Protein AF-0000000087528527 (afdb_homodimer)

InterPro domains:
  IPR011990 Tetratricopeptide-like helical domain superfamily [G3DSA:1.25.40.10] (26-146)
  IPR011990 Tetratricopeptide-like helical domain superfamily [SSF48452] (28-122)
  IPR019734 Tetratricopeptide repeat [PF13174] (101-131)

Secondary structure (DSSP, 8-state):
----------------------STT--HHHHHHHHHHTT-HHHHHHHHHHHHHH-TTSTTHHHHHHHHHHHHHHTT-HHHHHHHHHHHHHH-TTSHHHHHHHHHHHHHHHHTT-HHHHHHHHHHHHT-TT-TTHHHHHHHHHHHH-/----------------------STT--HHHHHHHHHHTT-HHHHHHHHHHHHHH-TTSTTHHHHHHHHHHHHHHTT-HHHHHHHHHHHHHH-TTSHHHHHHHHHHHHHHHHTT-HHHHHHHHHHHHT-TT-TTHHHHHHHHHHHH-

Nearest PDB structures (foldseek):
  2xev-assembly1_A  TM=8.924E-01  e=6.512E-05  Xanthomonas campestris
  3qky-assembly1_A  TM=8.534E-01  e=6.512E-05  Rhodothermus marinus DSM 4252
  5efr-assembly1_A  TM=8.748E-01  e=3.724E-04  Rhodothermus marinus
  2yhc-assembly1_A  TM=8.587E-01  e=1.009E-03  Escherichia coli BL21(DE3)
  9hmf-assembly1_K  TM=8.012E-01  e=1.399E-01  Campylobacter jejuni

Organism: NCBI:txid1859131

Radius of gyration: 27.29 Å; Cα contacts (8 Å, |Δi|>4): 367; chains: 2; bounding box: 123×75×51 Å

Solvent-accessible surface area (backbone atoms only — not comparable to full-atom values): 15629 Å² total; per-residue (Å²): 136,81,76,76,76,71,78,76,76,74,74,73,74,72,72,71,70,73,70,68,79,58,70,60,81,58,53,40,48,59,54,14,51,49,26,33,69,55,46,37,28,84,64,11,42,61,31,25,50,50,35,37,70,77,32,66,83,38,98,54,30,55,53,39,37,47,49,41,19,51,23,25,42,53,70,67,34,53,70,60,17,49,51,36,30,50,48,33,34,70,76,36,61,88,40,71,49,20,56,52,28,51,54,50,48,22,50,50,24,42,53,71,64,37,48,70,59,17,44,52,48,24,54,58,43,55,72,42,82,67,41,47,55,26,45,59,32,45,40,49,40,56,46,68,70,106,137,82,75,76,77,71,77,78,78,76,73,76,73,71,71,72,71,72,69,68,81,58,69,60,82,57,52,40,48,58,55,15,52,51,27,34,68,54,47,37,28,83,66,11,43,60,32,24,51,50,35,38,70,76,31,68,82,36,98,54,30,54,54,38,38,46,48,41,20,52,22,25,42,55,72,65,35,54,69,59,16,47,52,36,30,52,48,33,34,69,76,37,61,88,40,71,49,21,56,52,29,52,53,49,47,23,50,51,25,41,53,72,65,37,48,70,60,17,44,52,48,25,53,58,44,55,72,42,82,68,42,48,55,25,44,59,31,45,40,49,40,55,45,70,69,106

Sequence (292 aa):
MHIKSIPGVLLILFLLISSDCFAGKGDLFLQGRKAVSQGRFQEAIPLLRRYLEAAPKGKHASRALFFIGKADIGLGEYDSAQAVFASLIRDWPATLEARKAQYKLAMLDIWLGNVNNARKRLAAMTSHPDSPLVPEAAAMLRYLEKMHIKSIPGVLLILFLLISSDCFAGKGDLFLQGRKAVSQGRFQEAIPLLRRYLEAAPKGKHASRALFFIGKADIGLGEYDSAQAVFASLIRDWPATLEARKAQYKLAMLDIWLGNVNNARKRLAAMTSHPDSPLVPEAAAMLRYLEK

pLDDT: mean 86.88, std 22.01, range [31.67, 98.94]

Structure (mmCIF, N/CA/C/O backbone):
data_AF-0000000087528527-model_v1
#
loop_
_entity.id
_entity.type
_entity.pdbx_description
1 polymer 'Tetratricopeptide repeat-containing protein'
#
loop_
_atom_site.group_PDB
_atom_site.id
_atom_site.type_symbol
_atom_site.label_atom_id
_atom_site.label_alt_id
_atom_site.label_comp_id
_atom_site.label_asym_id
_atom_site.label_entity_id
_atom_site.label_seq_id
_atom_site.pdbx_PDB_ins_code
_atom_site.Cartn_x
_atom_site.Cartn_y
_atom_site.Cartn_z
_atom_site.occupancy
_atom_site.B_iso_or_equiv
_atom_site.auth_seq_id
_atom_site.auth_comp_id
_atom_site.auth_asym_id
_atom_site.auth_atom_id
_atom_site.pdbx_PDB_model_num
ATOM 1 N N . MET A 1 1 ? -63.812 51.469 17.641 1 31.67 1 MET A N 1
ATOM 2 C CA . MET A 1 1 ? -62.969 50.812 16.641 1 31.67 1 MET A CA 1
ATOM 3 C C . MET A 1 1 ? -61.75 50.188 17.312 1 31.67 1 MET A C 1
ATOM 5 O O . MET A 1 1 ? -60.781 50.844 17.625 1 31.67 1 MET A O 1
ATOM 9 N N . HIS A 1 2 ? -61.969 49.281 18.297 1 39.16 2 HIS A N 1
ATOM 10 C CA . HIS A 1 2 ? -61.094 48.625 19.25 1 39.16 2 HIS A CA 1
ATOM 11 C C . HIS A 1 2 ? -60.062 47.719 18.531 1 39.16 2 HIS A C 1
ATOM 13 O O . HIS A 1 2 ? -60.469 46.844 17.766 1 39.16 2 HIS A O 1
ATOM 19 N N . ILE A 1 3 ? -59 48.312 18.219 1 42.53 3 ILE A N 1
ATOM 20 C CA . ILE A 1 3 ? -57.844 47.656 17.609 1 42.53 3 ILE A CA 1
ATOM 21 C C . ILE A 1 3 ? -57.312 46.594 18.547 1 42.53 3 ILE A C 1
ATOM 23 O O . ILE A 1 3 ? -56.906 46.875 19.672 1 42.53 3 ILE A O 1
ATOM 27 N N . LYS A 1 4 ? -58 45.438 18.609 1 41.97 4 LYS A N 1
ATOM 28 C CA . LYS A 1 4 ? -57.438 44.344 19.422 1 41.97 4 LYS A CA 1
ATOM 29 C C . LYS A 1 4 ? -56 44.062 19 1 41.97 4 LYS A C 1
ATOM 31 O O . LYS A 1 4 ? -55.688 43.875 17.812 1 41.97 4 LYS A O 1
ATOM 36 N N . SER A 1 5 ? -55.031 44.531 19.828 1 41.78 5 SER A N 1
ATOM 37 C CA . SER A 1 5 ? -53.594 44.281 19.766 1 41.78 5 SER A CA 1
ATOM 38 C C . SER A 1 5 ? -53.281 42.812 19.844 1 41.78 5 SER A C 1
ATOM 40 O O . SER A 1 5 ? -53.719 42.094 20.766 1 41.78 5 SER A O 1
ATOM 42 N N . ILE A 1 6 ? -53.438 42.094 18.766 1 45.72 6 ILE A N 1
ATOM 43 C CA . ILE A 1 6 ? -53 40.688 18.844 1 45.72 6 ILE A CA 1
ATOM 44 C C . ILE A 1 6 ? -51.562 40.625 19.359 1 45.72 6 ILE A C 1
ATOM 46 O O . ILE A 1 6 ? -50.688 41.344 18.891 1 45.72 6 ILE A O 1
ATOM 50 N N . PRO A 1 7 ? -51.469 40.094 20.641 1 45.66 7 PRO A N 1
ATOM 51 C CA . PRO A 1 7 ? -50.094 39.906 21.125 1 45.66 7 PRO A CA 1
ATOM 52 C C . PRO A 1 7 ? -49.25 39.062 20.188 1 45.66 7 PRO A C 1
ATOM 54 O O . PRO A 1 7 ? -49.781 38.156 19.516 1 45.66 7 PRO A O 1
ATOM 57 N N . GLY A 1 8 ? -48.25 39.625 19.547 1 41.09 8 GLY A N 1
ATOM 58 C CA . GLY A 1 8 ? -47.25 38.969 18.734 1 41.09 8 GLY A CA 1
ATOM 59 C C . GLY A 1 8 ? -46.531 37.844 19.469 1 41.09 8 GLY A C 1
ATOM 60 O O . GLY A 1 8 ? -45.938 38.062 20.531 1 41.09 8 GLY A O 1
ATOM 61 N N . VAL A 1 9 ? -47.188 36.594 19.531 1 40.94 9 VAL A N 1
ATOM 62 C CA . VAL A 1 9 ? -46.438 35.438 20.016 1 40.94 9 VAL A CA 1
ATOM 63 C C . VAL A 1 9 ? -45.031 35.438 19.391 1 40.94 9 VAL A C 1
ATOM 65 O O . VAL A 1 9 ? -44.906 35.406 18.172 1 40.94 9 VAL A O 1
ATOM 68 N N . LEU A 1 10 ? -44.062 36.062 20.062 1 39.28 10 LEU A N 1
ATOM 69 C CA . LEU A 1 10 ? -42.656 35.844 19.703 1 39.28 10 LEU A CA 1
ATOM 70 C C . LEU A 1 10 ? -42.312 34.344 19.719 1 39.28 10 LEU A C 1
ATOM 72 O O . LEU A 1 10 ? -42.344 33.719 20.781 1 39.28 10 LEU A O 1
ATOM 76 N N . LEU A 1 11 ? -42.719 33.625 18.75 1 36.75 11 LEU A N 1
ATOM 77 C CA . LEU A 1 11 ? -42.219 32.25 18.641 1 36.75 11 LEU A CA 1
ATOM 78 C C . LEU A 1 11 ? -40.688 32.25 18.719 1 36.75 11 LEU A C 1
ATOM 80 O O . LEU A 1 11 ? -40.031 32.781 17.859 1 36.75 11 LEU A O 1
ATOM 84 N N . ILE A 1 12 ? -40.188 32.25 19.938 1 36.94 12 ILE A N 1
ATOM 85 C CA . ILE A 1 12 ? -38.75 31.922 20.062 1 36.94 12 ILE A CA 1
ATOM 86 C C . ILE A 1 12 ? -38.469 30.562 19.438 1 36.94 12 ILE A C 1
ATOM 88 O O . ILE A 1 12 ? -39 29.547 19.906 1 36.94 12 ILE A O 1
ATOM 92 N N . LEU A 1 13 ? -38.344 30.516 18.172 1 38.19 13 LEU A N 1
ATOM 93 C CA . LEU A 1 13 ? -37.75 29.328 17.547 1 38.19 13 LEU A CA 1
ATOM 94 C C . LEU A 1 13 ? -36.438 28.953 18.219 1 38.19 13 LEU A C 1
ATOM 96 O O . LEU A 1 13 ? -35.469 29.688 18.141 1 38.19 13 LEU A O 1
ATOM 100 N N . PHE A 1 14 ? -36.531 28.391 19.422 1 35.5 14 PHE A N 1
ATOM 101 C CA . PHE A 1 14 ? -35.344 27.688 19.922 1 35.5 14 PHE A CA 1
ATOM 102 C C . PHE A 1 14 ? -34.75 26.781 18.859 1 35.5 14 PHE A C 1
ATOM 104 O O . PHE A 1 14 ? -35.375 25.797 18.469 1 35.5 14 PHE A O 1
ATOM 111 N N . LEU A 1 15 ? -34.094 27.375 17.906 1 37.19 15 LEU A N 1
ATOM 112 C CA . LEU A 1 15 ? -33.156 26.531 17.156 1 37.19 15 LEU A CA 1
ATOM 113 C C . LEU A 1 15 ? -32.375 25.625 18.094 1 37.19 15 LEU A C 1
ATOM 115 O O . LEU A 1 15 ? -31.562 26.094 18.875 1 37.19 15 LEU A O 1
ATOM 119 N N . LEU A 1 16 ? -33.062 24.656 18.766 1 34.59 16 LEU A N 1
ATOM 120 C CA . LEU A 1 16 ? -32.281 23.562 19.344 1 34.59 16 LEU A CA 1
ATOM 121 C C . LEU A 1 16 ? -31.047 23.266 18.5 1 34.59 16 LEU A C 1
ATOM 123 O O . LEU A 1 16 ? -31.156 22.875 17.344 1 34.59 16 LEU A O 1
ATOM 127 N N . ILE A 1 17 ? -30.078 24.203 18.594 1 38.06 17 ILE A N 1
ATOM 128 C CA . ILE A 1 17 ? -28.734 23.781 18.25 1 38.06 17 ILE A CA 1
ATOM 129 C C . ILE A 1 17 ? -28.422 22.422 18.875 1 38.06 17 ILE A C 1
ATOM 131 O O . ILE A 1 17 ? -28.359 22.297 20.094 1 38.06 17 ILE A O 1
ATOM 135 N N . SER A 1 18 ? -29.234 21.406 18.641 1 35.28 18 SER A N 1
ATOM 136 C CA . SER A 1 18 ? -28.719 20.078 18.969 1 35.28 18 SER A CA 1
ATOM 137 C C . SER A 1 18 ? -27.203 20.031 18.812 1 35.28 18 SER A C 1
ATOM 139 O O . SER A 1 18 ? -26.672 20.312 17.734 1 35.28 18 SER A O 1
ATOM 141 N N . SER A 1 19 ? -26.469 20.484 19.859 1 35.28 19 SER A N 1
ATOM 142 C CA . SER A 1 19 ? -25.078 20.125 20.109 1 35.28 19 SER A CA 1
ATOM 143 C C . SER A 1 19 ? -24.797 18.672 19.781 1 35.28 19 SER A C 1
ATOM 145 O O . SER A 1 19 ? -24.828 17.812 20.672 1 35.28 19 SER A O 1
ATOM 147 N N . ASP A 1 20 ? -25.625 17.922 19.141 1 37.62 20 ASP A N 1
ATOM 148 C CA . ASP A 1 20 ? -25.125 16.562 18.969 1 37.62 20 ASP A CA 1
ATOM 149 C C . ASP A 1 20 ? -23.594 16.547 19.031 1 37.62 20 ASP A C 1
ATOM 151 O O . ASP A 1 20 ? -22.938 17.5 18.625 1 37.62 20 ASP A O 1
ATOM 155 N N . CYS A 1 21 ? -23.094 15.961 20.125 1 38.19 21 CYS A N 1
ATOM 156 C CA . CYS A 1 21 ? -21.734 15.672 20.594 1 38.19 21 CYS A CA 1
ATOM 157 C C . CYS A 1 21 ? -20.75 15.617 19.438 1 38.19 21 CYS A C 1
ATOM 159 O O . CYS A 1 21 ? -20.859 14.75 18.562 1 38.19 21 CYS A O 1
ATOM 161 N N . PHE A 1 22 ? -20.312 16.766 19.047 1 35.28 22 PHE A N 1
ATOM 162 C CA . PHE A 1 22 ? -19.125 16.969 18.219 1 35.28 22 PHE A CA 1
ATOM 163 C C . PHE A 1 22 ? -18.016 16 18.609 1 35.28 22 PHE A C 1
ATOM 165 O O . PHE A 1 22 ? -17.312 16.219 19.609 1 35.28 22 PHE A O 1
ATOM 172 N N . ALA A 1 23 ? -18.172 14.883 19.312 1 42.38 23 ALA A N 1
ATOM 173 C CA . ALA A 1 23 ? -16.922 14.133 19.203 1 42.38 23 ALA A CA 1
ATOM 174 C C . ALA A 1 23 ? -15.977 14.797 18.188 1 42.38 23 ALA A C 1
ATOM 176 O O . ALA A 1 23 ? -16.359 15.07 17.062 1 42.38 23 ALA A O 1
ATOM 177 N N . GLY A 1 24 ? -15.281 15.812 18.531 1 45.28 24 GLY A N 1
ATOM 178 C CA . GLY A 1 24 ? -14.758 16.875 17.688 1 45.28 24 GLY A CA 1
ATOM 179 C C . GLY A 1 24 ? -14.727 16.5 16.219 1 45.28 24 GLY A C 1
ATOM 180 O O . GLY A 1 24 ? -14.867 15.32 15.867 1 45.28 24 GLY A O 1
ATOM 181 N N . LYS A 1 25 ? -15.305 17.344 15.219 1 48.19 25 LYS A N 1
ATOM 182 C CA . LYS A 1 25 ? -15.242 17 13.805 1 48.19 25 LYS A CA 1
ATOM 183 C C . LYS A 1 25 ? -14.062 16.078 13.516 1 48.19 25 LYS A C 1
ATOM 185 O O . LYS A 1 25 ? -13.031 16.531 13.008 1 48.19 25 LYS A O 1
ATOM 190 N N . GLY A 1 26 ? -13.609 15.406 14.477 1 59.41 26 GLY A N 1
ATOM 191 C CA . GLY A 1 26 ? -12.547 14.656 13.828 1 59.41 26 GLY A CA 1
ATOM 192 C C . GLY A 1 26 ? -12.867 14.273 12.398 1 59.41 26 GLY A C 1
ATOM 193 O O . GLY A 1 26 ? -14.023 13.992 12.07 1 59.41 26 GLY A O 1
ATOM 194 N N . ASP A 1 27 ? -12.227 14.703 11.523 1 85.94 27 ASP A N 1
ATOM 195 C CA . ASP A 1 27 ? -12.469 14.477 10.102 1 85.94 27 ASP A CA 1
ATOM 196 C C . ASP A 1 27 ? -12.789 13.008 9.828 1 85.94 27 ASP A C 1
ATOM 198 O O . ASP A 1 27 ? -11.992 12.125 10.141 1 85.94 27 ASP A O 1
ATOM 202 N N . LEU A 1 28 ? -14.281 12.703 9.781 1 96.62 28 LEU A N 1
ATOM 203 C CA . LEU A 1 28 ? -14.797 11.383 9.414 1 96.62 28 LEU A CA 1
ATOM 204 C C . LEU A 1 28 ? -13.773 10.617 8.578 1 96.62 28 LEU A C 1
ATOM 206 O O . LEU A 1 28 ? -13.57 9.414 8.789 1 96.62 28 LEU A O 1
ATOM 210 N N . PHE A 1 29 ? -13.18 11.266 7.789 1 98 29 PHE A N 1
ATOM 211 C CA . PHE A 1 29 ? -12.203 10.594 6.938 1 98 29 PHE A CA 1
ATOM 212 C C . PHE A 1 29 ? -11.016 10.102 7.758 1 98 29 PHE A C 1
ATOM 214 O O . PHE A 1 29 ? -10.609 8.945 7.641 1 98 29 PHE A O 1
ATOM 221 N N . LEU A 1 30 ? -10.508 10.953 8.523 1 97.62 30 LEU A N 1
ATOM 222 C CA . LEU A 1 30 ? -9.328 10.594 9.297 1 97.62 30 LEU A CA 1
ATOM 223 C C . LEU A 1 30 ? -9.633 9.453 10.266 1 97.62 30 LEU A C 1
ATOM 225 O O . LEU A 1 30 ? -8.797 8.57 10.477 1 97.62 30 LEU A O 1
ATOM 229 N N . GLN A 1 31 ? -10.773 9.461 10.859 1 97.88 31 GLN A N 1
ATOM 230 C CA . GLN A 1 31 ? -11.18 8.391 11.758 1 97.88 31 GLN A CA 1
ATOM 231 C C . GLN A 1 31 ? -11.328 7.066 11.008 1 97.88 31 GLN A C 1
ATOM 233 O O . GLN A 1 31 ? -10.898 6.02 11.5 1 97.88 31 GLN A O 1
ATOM 238 N N . GLY A 1 32 ? -11.984 7.121 9.812 1 98.56 32 GLY A N 1
ATOM 239 C CA . GLY A 1 32 ? -12.133 5.926 9 1 98.56 32 GLY A CA 1
ATOM 240 C C . GLY A 1 32 ? -10.805 5.352 8.539 1 98.56 32 GLY A C 1
ATOM 241 O O . GLY A 1 32 ? -10.578 4.145 8.641 1 98.56 32 GLY A O 1
ATOM 242 N N . ARG A 1 33 ? -9.898 6.211 8.102 1 98.31 33 ARG A N 1
ATOM 243 C CA . ARG A 1 3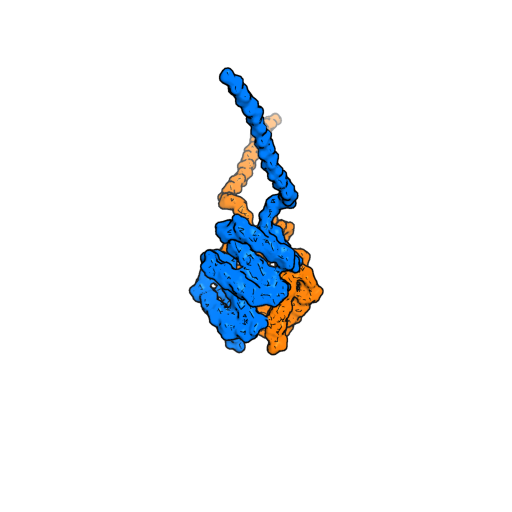3 ? -8.57 5.785 7.676 1 98.31 33 ARG A CA 1
ATOM 244 C C . ARG A 1 33 ? -7.805 5.148 8.828 1 98.31 33 ARG A C 1
ATOM 246 O O . ARG A 1 33 ? -7.141 4.125 8.656 1 98.31 33 ARG A O 1
ATOM 253 N N . LYS A 1 34 ? -7.895 5.773 10 1 97.44 34 LYS A N 1
ATOM 254 C CA . LYS A 1 34 ? -7.242 5.23 11.188 1 97.44 34 LYS A CA 1
ATOM 255 C C . LYS A 1 34 ? -7.797 3.854 11.539 1 97.44 34 LYS A C 1
ATOM 257 O O . LYS A 1 34 ? -7.043 2.943 11.883 1 97.44 34 LYS A O 1
ATOM 262 N N . ALA A 1 35 ? -9.086 3.723 11.508 1 97.88 35 ALA A N 1
ATOM 263 C CA . ALA A 1 35 ? -9.719 2.441 11.797 1 97.88 35 ALA A CA 1
ATOM 264 C C . ALA A 1 35 ? -9.234 1.357 10.836 1 97.88 35 ALA A C 1
ATOM 266 O O . ALA A 1 35 ? -8.93 0.238 11.258 1 97.88 35 ALA A O 1
ATOM 267 N N . VAL A 1 36 ? -9.117 1.665 9.516 1 98.5 36 VAL A N 1
ATOM 268 C CA . VAL A 1 36 ? -8.602 0.698 8.555 1 98.5 36 VAL A CA 1
ATOM 269 C C . VAL A 1 36 ? -7.176 0.309 8.938 1 98.5 36 VAL A C 1
ATOM 271 O O . VAL A 1 36 ? -6.82 -0.872 8.906 1 98.5 36 VAL A O 1
ATOM 274 N N . SER A 1 37 ? -6.371 1.312 9.328 1 96.88 37 SER A N 1
ATOM 275 C CA . SER A 1 37 ? -4.961 1.109 9.641 1 96.88 37 SER A CA 1
ATOM 276 C C . SER A 1 37 ? -4.793 0.262 10.898 1 96.88 37 SER A C 1
ATOM 278 O O . SER A 1 37 ? -3.713 -0.28 11.141 1 96.88 37 SER A O 1
ATOM 280 N N . GLN A 1 38 ? -5.875 0.1 11.664 1 95.81 38 GLN A N 1
ATOM 281 C CA . GLN A 1 38 ? -5.848 -0.692 12.883 1 95.81 38 GLN A CA 1
ATOM 282 C C . GLN A 1 38 ? -6.59 -2.014 12.703 1 95.81 38 GLN A C 1
ATOM 284 O O . GLN A 1 38 ? -6.77 -2.768 13.664 1 95.81 38 GLN A O 1
ATOM 289 N N . GLY A 1 39 ? -7.09 -2.238 11.516 1 96.56 39 GLY A N 1
ATOM 290 C CA . GLY A 1 39 ? -7.777 -3.486 11.227 1 96.56 39 GLY A CA 1
ATOM 291 C C . GLY A 1 39 ? -9.219 -3.492 11.688 1 96.56 39 GLY A C 1
ATOM 292 O O . GLY A 1 39 ? -9.852 -4.551 11.758 1 96.56 39 GLY A O 1
ATOM 293 N N . ARG A 1 40 ? -9.711 -2.369 12.062 1 97.38 40 ARG A N 1
ATOM 294 C CA . ARG A 1 40 ? -11.109 -2.242 12.469 1 97.38 40 ARG A CA 1
ATOM 295 C C . ARG A 1 40 ? -12 -1.916 11.273 1 97.38 40 ARG A C 1
ATOM 297 O O . ARG A 1 40 ? -12.609 -0.845 11.227 1 97.38 40 ARG A O 1
ATOM 304 N N . PHE A 1 41 ? -12.156 -2.805 10.477 1 98.44 41 PHE A N 1
ATOM 305 C CA . PHE A 1 41 ? -12.758 -2.615 9.156 1 98.44 41 PHE A CA 1
ATOM 306 C C . PHE A 1 41 ? -14.25 -2.35 9.273 1 98.44 41 PHE A C 1
ATOM 308 O O . PHE A 1 41 ? -14.789 -1.485 8.578 1 98.44 41 PHE A O 1
ATOM 315 N N . GLN A 1 42 ? -14.938 -3.094 10.141 1 98.44 42 GLN A N 1
ATOM 316 C CA . GLN A 1 42 ? -16.375 -2.936 10.312 1 98.44 42 GLN A CA 1
ATOM 317 C C . GLN A 1 42 ? -16.719 -1.533 10.805 1 98.44 42 GLN A C 1
ATOM 319 O O . GLN A 1 42 ? -17.766 -0.983 10.445 1 98.44 42 GLN A O 1
ATOM 324 N N . GLU A 1 43 ? -15.852 -1.027 11.578 1 98.25 43 GLU A N 1
ATOM 325 C CA . GLU A 1 43 ? -16.047 0.322 12.102 1 98.25 43 GLU A CA 1
ATOM 326 C C . GLU A 1 43 ? -15.719 1.374 11.039 1 98.25 43 GLU A C 1
ATOM 328 O O . GLU A 1 43 ? -16.328 2.439 11.008 1 98.25 43 GLU A O 1
ATOM 333 N N . ALA A 1 44 ? -14.797 1.128 10.211 1 98.75 44 ALA A N 1
ATOM 334 C CA . ALA A 1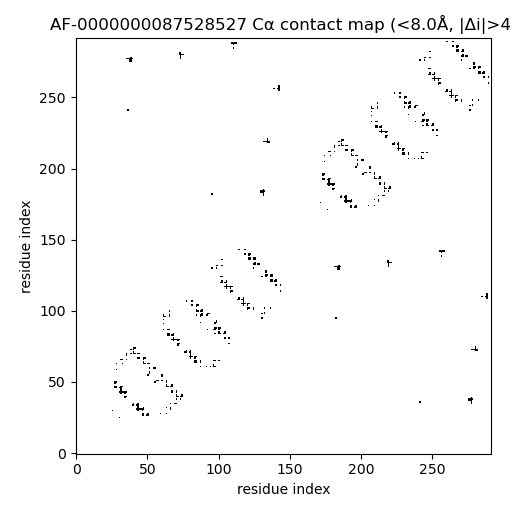 44 ? -14.219 2.105 9.289 1 98.75 44 ALA A CA 1
ATOM 335 C C . ALA A 1 44 ? -15.203 2.447 8.172 1 98.75 44 ALA A C 1
ATOM 337 O O . ALA A 1 44 ? -15.328 3.609 7.781 1 98.75 44 ALA A O 1
ATOM 338 N N . ILE A 1 45 ? -15.852 1.454 7.605 1 98.88 45 ILE A N 1
ATOM 339 C CA . ILE A 1 45 ? -16.625 1.601 6.379 1 98.88 45 ILE A CA 1
ATOM 340 C C . ILE A 1 45 ? -17.734 2.631 6.59 1 98.88 45 ILE A C 1
ATOM 342 O O . ILE A 1 45 ? -17.859 3.576 5.809 1 98.88 45 ILE A O 1
ATOM 346 N N . PRO A 1 46 ? -18.531 2.553 7.707 1 98.75 46 PRO A N 1
ATOM 347 C CA . PRO A 1 46 ? -19.562 3.574 7.879 1 98.75 46 PRO A CA 1
ATOM 348 C C . PRO A 1 46 ? -18.984 4.977 8.062 1 98.75 46 PRO A C 1
ATOM 350 O O . PRO A 1 46 ? -19.594 5.957 7.609 1 98.75 46 PRO A O 1
ATOM 353 N N . LEU A 1 47 ? -17.859 5.105 8.68 1 98.69 47 LEU A N 1
ATOM 354 C CA . LEU A 1 47 ? -17.203 6.406 8.836 1 98.69 47 LEU A CA 1
ATOM 355 C C . LEU A 1 47 ? -16.828 6.988 7.48 1 98.69 47 LEU A C 1
ATOM 357 O O . LEU A 1 47 ? -17.109 8.156 7.203 1 98.69 47 LEU A O 1
ATOM 361 N N . LEU A 1 48 ? -16.266 6.238 6.676 1 98.81 48 LEU A N 1
ATOM 362 C CA . LEU A 1 48 ? -15.812 6.684 5.367 1 98.81 48 LEU A CA 1
ATOM 363 C C . LEU A 1 48 ? -17 6.953 4.441 1 98.81 48 LEU A C 1
ATOM 365 O O . LEU A 1 48 ? -16.969 7.906 3.66 1 98.81 48 LEU A O 1
ATOM 369 N N . ARG A 1 49 ? -17.969 6.117 4.523 1 98.69 49 ARG A N 1
ATOM 370 C CA . ARG A 1 49 ? -19.156 6.344 3.709 1 98.69 49 ARG A CA 1
ATOM 371 C C . ARG A 1 49 ? -19.859 7.629 4.125 1 98.69 49 ARG A C 1
ATOM 373 O O . ARG A 1 49 ? -20.359 8.367 3.275 1 98.69 49 ARG A O 1
ATOM 380 N N . ARG A 1 50 ? -19.953 7.836 5.371 1 98.19 50 ARG A N 1
ATOM 381 C CA . ARG A 1 50 ? -20.547 9.078 5.844 1 98.19 50 ARG A CA 1
ATOM 382 C C . ARG A 1 50 ? -19.75 10.289 5.359 1 98.19 50 ARG A C 1
ATOM 384 O O . ARG A 1 50 ? -20.328 11.312 5 1 98.19 50 ARG A O 1
ATOM 391 N N . TYR A 1 51 ? -18.469 10.25 5.414 1 98.25 51 TYR A N 1
ATOM 392 C CA . TYR A 1 51 ? -17.656 11.312 4.844 1 98.25 51 TYR A CA 1
ATOM 393 C C . TYR A 1 51 ? -18.047 11.586 3.396 1 98.25 51 TYR A C 1
ATOM 395 O O . TYR A 1 51 ? -18.219 12.742 3.002 1 98.25 51 TYR A O 1
ATOM 403 N N . LEU A 1 52 ? -18.141 10.477 2.59 1 97.94 52 LEU A N 1
ATOM 404 C CA . LEU A 1 52 ? -18.406 10.617 1.163 1 97.94 52 LEU A CA 1
ATOM 405 C C . LEU A 1 52 ? -19.812 11.164 0.932 1 97.94 52 LEU A C 1
ATOM 407 O O . LEU A 1 52 ? -20.062 11.852 -0.063 1 97.94 52 LEU A O 1
ATOM 411 N N . GLU A 1 53 ? -20.719 10.891 1.829 1 97.69 53 GLU A N 1
ATOM 412 C CA . GLU A 1 53 ? -22.047 11.484 1.752 1 97.69 53 GLU A CA 1
ATOM 413 C C . GLU A 1 53 ? -22 12.992 1.98 1 97.69 53 GLU A C 1
ATOM 415 O O . GLU A 1 53 ? -22.672 13.758 1.284 1 97.69 53 GLU A O 1
ATOM 420 N N . ALA A 1 54 ? -21.219 13.344 2.893 1 95.81 54 ALA A N 1
ATOM 421 C CA . ALA A 1 54 ? -21.109 14.758 3.264 1 95.81 54 ALA A CA 1
ATOM 422 C C . ALA A 1 54 ? -20.281 15.523 2.248 1 95.81 54 ALA A C 1
ATOM 424 O O . ALA A 1 54 ? -20.516 16.719 2.016 1 95.81 54 ALA A O 1
ATOM 425 N N . ALA A 1 55 ? -19.312 14.867 1.62 1 95.44 55 ALA A N 1
ATOM 426 C CA . ALA A 1 55 ? -18.375 15.523 0.708 1 95.44 55 ALA A CA 1
ATOM 427 C C . ALA A 1 55 ? -18.031 14.617 -0.477 1 95.44 55 ALA A C 1
ATOM 429 O O . ALA A 1 55 ? -16.891 14.219 -0.657 1 95.44 55 ALA A O 1
ATOM 430 N N . PRO A 1 56 ? -18.984 14.391 -1.314 1 95.44 56 PRO A N 1
ATOM 431 C CA . PRO A 1 56 ? -18.797 13.438 -2.414 1 95.44 56 PRO A CA 1
ATOM 432 C C . PRO A 1 56 ? -17.672 13.859 -3.369 1 95.44 56 PRO A C 1
ATOM 434 O O . PRO A 1 56 ? -17.078 13.016 -4.035 1 95.44 56 PRO A O 1
ATOM 437 N N . LYS A 1 57 ? -17.375 15.094 -3.4 1 95.5 57 LYS A N 1
ATOM 438 C CA . LYS A 1 57 ? -16.281 15.578 -4.238 1 95.5 57 LYS A CA 1
ATOM 439 C C . LYS A 1 57 ? -15.219 16.281 -3.404 1 95.5 57 LYS A C 1
ATOM 441 O O . LYS A 1 57 ? -14.547 17.203 -3.889 1 95.5 57 LYS A O 1
ATOM 446 N N . GLY A 1 58 ? -15.164 15.859 -2.205 1 94.94 58 GLY A N 1
ATOM 447 C CA . GLY A 1 58 ? -14.219 16.484 -1.288 1 94.94 58 GLY A CA 1
ATOM 448 C C . GLY A 1 58 ? -12.781 16.094 -1.568 1 94.94 58 GLY A C 1
ATOM 449 O O . GLY A 1 58 ? -12.516 15.203 -2.375 1 94.94 58 GLY A O 1
ATOM 450 N N . LYS A 1 59 ? -11.867 16.75 -0.891 1 95.44 59 LYS A N 1
ATOM 451 C CA . LYS A 1 59 ? -10.43 16.609 -1.104 1 95.44 59 LYS A CA 1
ATOM 452 C C . LYS A 1 59 ? -9.969 15.188 -0.799 1 95.44 59 LYS A C 1
ATOM 454 O O . LYS A 1 59 ? -8.945 14.734 -1.321 1 95.44 59 LYS A O 1
ATOM 459 N N . HIS A 1 60 ? -10.719 14.414 0.026 1 97.5 60 HIS A N 1
ATOM 460 C CA . HIS A 1 60 ? -10.312 13.062 0.412 1 97.5 60 HIS A CA 1
ATOM 461 C C . HIS A 1 60 ? -11.219 12.016 -0.222 1 97.5 60 HIS A C 1
ATOM 463 O O . HIS A 1 60 ? -11.203 10.852 0.181 1 97.5 60 HIS A O 1
ATOM 469 N N . ALA A 1 61 ? -12.008 12.422 -1.179 1 97.94 61 ALA A N 1
ATOM 470 C CA . ALA A 1 61 ? -13.008 11.5 -1.719 1 97.94 61 ALA A CA 1
ATOM 471 C C . ALA A 1 61 ? -12.336 10.266 -2.322 1 97.94 61 ALA A C 1
ATOM 473 O O . ALA A 1 61 ? -12.734 9.133 -2.033 1 97.94 61 ALA A O 1
ATOM 474 N N . SER A 1 62 ? -11.352 10.469 -3.172 1 98.62 62 SER A N 1
ATOM 475 C CA . SER A 1 62 ? -10.648 9.336 -3.773 1 98.62 62 SER A CA 1
ATOM 476 C C . SER A 1 62 ? -10 8.461 -2.709 1 98.62 62 SER A C 1
ATOM 478 O O . SER A 1 62 ? -10.078 7.23 -2.783 1 98.62 62 SER A O 1
ATOM 480 N N . ARG A 1 63 ? -9.359 9.047 -1.745 1 98.5 63 ARG A N 1
ATOM 481 C CA . ARG A 1 63 ? -8.734 8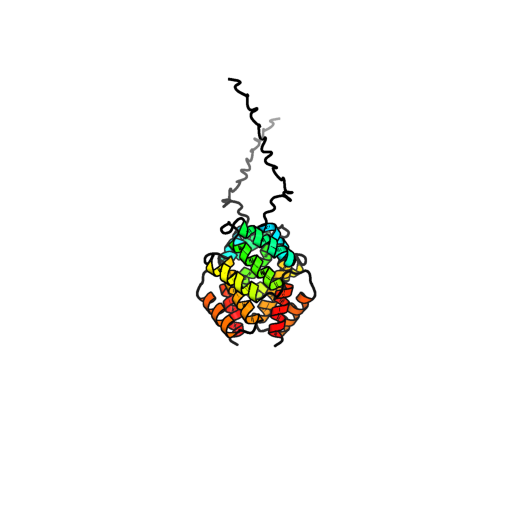.297 -0.656 1 98.5 63 ARG A CA 1
ATOM 482 C C . ARG A 1 63 ? -9.773 7.527 0.148 1 98.5 63 ARG A C 1
ATOM 484 O O . ARG A 1 63 ? -9.523 6.402 0.582 1 98.5 63 ARG A O 1
ATOM 491 N N . ALA A 1 64 ? -10.875 8.18 0.389 1 98.75 64 ALA A N 1
ATOM 492 C CA . ALA A 1 64 ? -11.938 7.504 1.128 1 98.75 64 ALA A CA 1
ATOM 493 C C . ALA A 1 64 ? -12.383 6.238 0.406 1 98.75 64 ALA A C 1
ATOM 495 O O . ALA A 1 64 ? -12.555 5.188 1.03 1 98.75 64 ALA A O 1
ATOM 496 N N . LEU A 1 65 ? -12.594 6.348 -0.881 1 98.94 65 LEU A N 1
ATOM 497 C CA . LEU A 1 65 ? -12.969 5.168 -1.654 1 98.94 65 LEU A CA 1
ATOM 498 C C . LEU A 1 65 ? -11.891 4.094 -1.568 1 98.94 65 LEU A C 1
ATOM 500 O O . LEU A 1 65 ? -12.195 2.912 -1.395 1 98.94 65 LEU A O 1
ATOM 504 N N . PHE A 1 66 ? -10.664 4.488 -1.649 1 98.94 66 PHE A N 1
ATOM 505 C CA . PHE A 1 66 ? -9.578 3.521 -1.571 1 98.94 66 PHE A CA 1
ATOM 506 C C . PHE A 1 66 ? -9.586 2.801 -0.229 1 98.94 66 PHE A C 1
ATOM 508 O O . PHE A 1 66 ? -9.422 1.579 -0.173 1 98.94 66 PHE A O 1
ATOM 515 N N . PHE A 1 67 ? -9.773 3.504 0.795 1 98.94 67 PHE A N 1
ATOM 516 C CA . PHE A 1 67 ? -9.758 2.902 2.123 1 98.94 67 PHE A CA 1
ATOM 517 C C . PHE A 1 67 ? -11.008 2.061 2.357 1 98.94 67 PHE A C 1
ATOM 519 O O . PHE A 1 67 ? -10.961 1.061 3.074 1 98.94 67 PHE A O 1
ATOM 526 N N . ILE A 1 68 ? -12.141 2.434 1.726 1 98.94 68 ILE A N 1
ATOM 527 C CA . ILE A 1 68 ? -13.289 1.54 1.773 1 98.94 68 ILE A CA 1
ATOM 528 C C . ILE A 1 68 ? -12.945 0.22 1.086 1 98.94 68 ILE A C 1
ATOM 530 O O . ILE A 1 68 ? -13.258 -0.855 1.605 1 98.94 68 ILE A O 1
ATOM 534 N N . GLY A 1 69 ? -12.344 0.289 -0.055 1 98.94 69 GLY A N 1
ATOM 535 C CA . GLY A 1 69 ? -11.914 -0.923 -0.735 1 98.94 69 GLY A CA 1
ATOM 536 C C . GLY A 1 69 ? -10.977 -1.775 0.098 1 98.94 69 GLY A C 1
ATOM 537 O O . GLY A 1 69 ? -11.133 -2.996 0.164 1 98.94 69 GLY A O 1
ATOM 538 N N . LYS A 1 70 ? -10 -1.151 0.742 1 98.88 70 LYS A N 1
ATOM 539 C CA . LYS A 1 70 ? -9.094 -1.863 1.637 1 98.88 70 LYS A CA 1
ATOM 540 C C . LYS A 1 70 ? -9.859 -2.529 2.779 1 98.88 70 LYS A C 1
ATOM 542 O O . LYS A 1 70 ? -9.547 -3.658 3.162 1 98.88 70 LYS A O 1
ATOM 547 N N . ALA A 1 71 ? -10.797 -1.81 3.377 1 98.88 71 ALA A N 1
ATOM 548 C CA . ALA A 1 71 ? -11.602 -2.375 4.453 1 98.88 71 ALA A CA 1
ATOM 549 C C . ALA A 1 71 ? -12.422 -3.562 3.957 1 98.88 71 ALA A C 1
ATOM 551 O O . ALA A 1 71 ? -12.562 -4.562 4.66 1 98.88 71 ALA A O 1
ATOM 552 N N . ASP A 1 72 ? -13 -3.434 2.719 1 98.94 72 ASP A N 1
ATOM 553 C CA . ASP A 1 72 ? -13.734 -4.543 2.125 1 98.94 72 ASP A CA 1
ATOM 554 C C . ASP A 1 72 ? -12.852 -5.777 1.977 1 98.94 72 ASP A C 1
ATOM 556 O O . ASP A 1 72 ? -13.281 -6.898 2.256 1 98.94 72 ASP A O 1
ATOM 560 N N . ILE A 1 73 ? -11.602 -5.598 1.522 1 98.81 73 ILE A N 1
ATOM 561 C CA . ILE A 1 73 ? -10.641 -6.695 1.471 1 98.81 73 ILE A CA 1
ATOM 562 C C . ILE A 1 73 ? -10.445 -7.277 2.869 1 98.81 73 ILE A C 1
ATOM 564 O O . ILE A 1 73 ? -10.43 -8.5 3.045 1 98.81 73 ILE A O 1
ATOM 568 N N . GLY A 1 74 ? -10.273 -6.43 3.85 1 98.06 74 GLY A N 1
ATOM 569 C CA . GLY A 1 74 ? -10.094 -6.863 5.227 1 98.06 74 GLY A CA 1
ATOM 570 C C . GLY A 1 74 ? -11.227 -7.75 5.719 1 98.06 74 GLY A C 1
ATOM 571 O O . GLY A 1 74 ? -11 -8.656 6.523 1 98.06 74 GLY A O 1
ATOM 572 N N . LEU A 1 75 ? -12.43 -7.523 5.211 1 98.25 75 LEU A N 1
ATOM 573 C CA . LEU A 1 75 ? -13.609 -8.266 5.645 1 98.25 75 LEU A CA 1
ATOM 574 C C . LEU A 1 75 ? -13.859 -9.469 4.742 1 98.25 75 LEU A C 1
ATOM 576 O O . LEU A 1 75 ? -14.82 -10.211 4.945 1 98.25 75 LEU A O 1
ATOM 580 N N . GLY A 1 76 ? -13.031 -9.609 3.725 1 98.19 76 GLY A N 1
ATOM 581 C CA . GLY A 1 76 ? -13.219 -10.703 2.787 1 98.19 76 GLY A CA 1
ATOM 582 C C . GLY A 1 76 ? -14.328 -10.453 1.789 1 98.19 76 GLY A C 1
ATOM 583 O O . GLY A 1 76 ? -14.781 -11.375 1.107 1 98.19 76 GLY A O 1
ATOM 584 N N . GLU A 1 77 ? -14.742 -9.242 1.722 1 98.69 77 GLU A N 1
ATOM 585 C CA . GLU A 1 77 ? -15.781 -8.852 0.778 1 98.69 77 GLU A CA 1
ATOM 586 C C . GLU A 1 77 ? -15.188 -8.438 -0.563 1 98.69 77 GLU A C 1
ATOM 588 O O . GLU A 1 77 ? -15.258 -7.266 -0.945 1 98.69 77 GLU A O 1
ATOM 593 N N . TYR A 1 78 ? -14.742 -9.375 -1.313 1 98.75 78 TYR A N 1
ATOM 594 C CA . TYR A 1 78 ? -13.938 -9.125 -2.502 1 98.75 78 TYR A CA 1
ATOM 595 C C . TYR A 1 78 ? -14.781 -8.508 -3.613 1 98.75 78 TYR A C 1
ATOM 597 O O . TYR A 1 78 ? -14.297 -7.652 -4.359 1 98.75 78 TYR A O 1
ATOM 605 N N . ASP A 1 79 ? -16.078 -8.93 -3.707 1 98.62 79 ASP A N 1
ATOM 606 C CA . ASP A 1 79 ? -16.953 -8.312 -4.707 1 98.62 79 ASP A CA 1
ATOM 607 C C . ASP A 1 79 ? -17.125 -6.82 -4.438 1 98.62 79 ASP A C 1
ATOM 609 O O . ASP A 1 79 ? -17.062 -6.004 -5.359 1 98.62 79 ASP A O 1
ATOM 613 N N . SER A 1 80 ? -17.375 -6.516 -3.184 1 98.88 80 SER A N 1
ATOM 614 C CA . SER A 1 80 ? -17.516 -5.117 -2.799 1 98.88 80 SER A CA 1
ATOM 615 C C . SER A 1 80 ? -16.234 -4.34 -3.045 1 98.88 80 SER A C 1
ATOM 617 O O . SER A 1 80 ? -16.266 -3.199 -3.512 1 98.88 80 SER A O 1
ATOM 619 N N . ALA A 1 81 ? -15.086 -4.938 -2.697 1 98.94 81 ALA A N 1
ATOM 620 C CA . ALA A 1 81 ? -13.797 -4.297 -2.936 1 98.94 81 ALA A CA 1
ATOM 621 C C . ALA A 1 81 ? -13.594 -4.004 -4.422 1 98.94 81 ALA A C 1
ATOM 623 O O . ALA A 1 81 ? -13.211 -2.893 -4.793 1 98.94 81 ALA A O 1
ATOM 624 N N . GLN A 1 82 ? -13.875 -5 -5.285 1 98.94 82 GLN A N 1
ATOM 625 C CA . GLN A 1 82 ? -13.75 -4.809 -6.723 1 98.94 82 GLN A CA 1
ATOM 626 C C . GLN A 1 82 ? -14.617 -3.648 -7.203 1 98.94 82 GLN A C 1
ATOM 628 O O . GLN A 1 82 ? -14.164 -2.82 -8 1 98.94 82 GLN A O 1
ATOM 633 N N . ALA A 1 83 ? -15.844 -3.639 -6.695 1 98.94 83 ALA A N 1
ATOM 634 C CA . ALA A 1 83 ? -16.781 -2.598 -7.117 1 98.94 83 ALA A CA 1
ATOM 635 C C . ALA A 1 83 ? -16.281 -1.218 -6.691 1 98.94 83 ALA A C 1
ATOM 637 O O . ALA A 1 83 ? -16.375 -0.258 -7.461 1 98.94 83 ALA A O 1
ATOM 638 N N . VAL A 1 84 ? -15.836 -1.066 -5.504 1 98.94 84 VAL A N 1
ATOM 639 C CA . VAL A 1 84 ? -15.398 0.221 -4.973 1 98.94 84 VAL A CA 1
ATOM 640 C C . VAL A 1 84 ? -14.148 0.693 -5.723 1 98.94 84 VAL A C 1
ATOM 642 O O . VAL A 1 84 ? -14.047 1.866 -6.09 1 98.94 84 VAL A O 1
ATOM 645 N N . PHE A 1 85 ? -13.172 -0.156 -5.949 1 98.94 85 PHE A N 1
ATOM 646 C CA . PHE A 1 85 ? -11.977 0.215 -6.695 1 98.94 85 PHE A CA 1
ATOM 647 C C . PHE A 1 85 ? -12.32 0.589 -8.133 1 98.94 85 PHE A C 1
ATOM 649 O O . PHE A 1 85 ? -11.758 1.532 -8.688 1 98.94 85 PHE A O 1
ATOM 656 N N . ALA A 1 86 ? -13.25 -0.156 -8.727 1 98.88 86 ALA A N 1
ATOM 657 C CA . ALA A 1 86 ? -13.703 0.209 -10.062 1 98.88 86 ALA A CA 1
ATOM 658 C C . ALA A 1 86 ? -14.328 1.603 -10.07 1 98.88 86 ALA A C 1
ATOM 660 O O . ALA A 1 86 ? -14.07 2.4 -10.977 1 98.88 86 ALA A O 1
ATOM 661 N N . SER A 1 87 ? -15.141 1.903 -9.086 1 98.75 87 SER A N 1
ATOM 662 C CA . SER A 1 87 ? -15.758 3.223 -8.977 1 98.75 87 SER A CA 1
ATOM 663 C C . SER A 1 87 ? -14.703 4.309 -8.797 1 98.75 87 SER A C 1
ATOM 665 O O . SER A 1 87 ? -14.812 5.387 -9.383 1 98.75 87 SER A O 1
ATOM 667 N N . LEU A 1 88 ? -13.75 4.055 -7.961 1 98.88 88 LEU A N 1
ATOM 668 C CA . LEU A 1 88 ? -12.648 4.988 -7.746 1 98.88 88 LEU A CA 1
ATOM 669 C C . LEU A 1 88 ? -11.945 5.309 -9.055 1 98.88 88 LEU A C 1
ATOM 671 O O . LEU A 1 88 ? -11.711 6.477 -9.375 1 98.88 88 LEU A O 1
ATOM 675 N N . ILE A 1 89 ? -11.609 4.293 -9.828 1 98.44 89 ILE A N 1
ATOM 676 C CA . ILE A 1 89 ? -10.898 4.465 -11.094 1 98.44 89 ILE A CA 1
ATOM 677 C C . ILE A 1 89 ? -11.766 5.25 -12.07 1 98.44 89 ILE A C 1
ATOM 679 O O . ILE A 1 89 ? -11.273 6.121 -12.789 1 98.44 89 ILE A O 1
ATOM 683 N N . ARG A 1 90 ? -13.016 4.969 -12.07 1 98.5 90 ARG A N 1
ATOM 684 C CA . ARG A 1 90 ? -13.953 5.648 -12.969 1 98.5 90 ARG A CA 1
ATOM 685 C C . ARG A 1 90 ? -14.109 7.113 -12.586 1 98.5 90 ARG A C 1
ATOM 687 O O . ARG A 1 90 ? -14.055 7.996 -13.453 1 98.5 90 ARG A O 1
ATOM 694 N N . ASP A 1 91 ? -14.266 7.422 -11.352 1 98.31 91 ASP A N 1
ATOM 695 C CA . ASP A 1 91 ? -14.688 8.734 -10.883 1 98.31 91 ASP A CA 1
ATOM 696 C C . ASP A 1 91 ? -13.484 9.648 -10.648 1 98.31 91 ASP A C 1
ATOM 698 O O . ASP A 1 91 ? -13.602 10.875 -10.734 1 98.31 91 ASP A O 1
ATOM 702 N N . TRP A 1 92 ? -12.383 9.078 -10.359 1 98.06 92 TRP A N 1
ATOM 703 C CA . TRP A 1 92 ? -11.188 9.844 -10.031 1 98.06 92 TRP A CA 1
ATOM 704 C C . TRP A 1 92 ? -9.969 9.273 -10.75 1 98.06 92 TRP A C 1
ATOM 706 O O . TRP A 1 92 ? -8.961 8.945 -10.109 1 98.06 92 TRP A O 1
ATOM 716 N N . PRO A 1 93 ? -9.953 9.219 -12.055 1 96.56 93 PRO A N 1
ATOM 717 C CA . PRO A 1 93 ? -8.961 8.445 -12.805 1 96.56 93 PRO A CA 1
ATOM 718 C C . PRO A 1 93 ? -7.562 9.062 -12.742 1 96.56 93 PRO A C 1
ATOM 720 O O . PRO A 1 93 ? -6.57 8.367 -12.977 1 96.56 93 PRO A O 1
ATOM 723 N N . ALA A 1 94 ? -7.387 10.297 -12.352 1 94.19 94 ALA A N 1
ATOM 724 C CA . ALA A 1 94 ? -6.09 10.969 -12.438 1 94.19 94 ALA A CA 1
ATOM 725 C C . ALA A 1 94 ? -5.375 10.953 -11.086 1 94.19 94 ALA A C 1
ATOM 727 O O . ALA A 1 94 ? -4.285 11.508 -10.953 1 94.19 94 ALA A O 1
ATOM 728 N N . THR A 1 95 ? -5.953 10.297 -10.094 1 96.44 95 THR A N 1
ATOM 729 C CA . THR A 1 95 ? -5.398 10.344 -8.75 1 96.44 95 THR A CA 1
ATOM 730 C C . THR A 1 95 ? -4.445 9.18 -8.516 1 96.44 95 THR A C 1
ATOM 732 O O . THR A 1 95 ? -4.496 8.172 -9.234 1 96.44 95 THR A O 1
ATOM 735 N N . LEU A 1 96 ? -3.508 9.281 -7.559 1 96.19 96 LEU A N 1
ATOM 736 C CA . LEU A 1 96 ? -2.65 8.188 -7.121 1 96.19 96 LEU A CA 1
ATOM 737 C C . LEU A 1 96 ? -3.48 7.023 -6.586 1 96.19 96 LEU A C 1
ATOM 739 O O . LEU A 1 96 ? -3.119 5.859 -6.77 1 96.19 96 LEU A O 1
ATOM 743 N N . GLU A 1 97 ? -4.605 7.359 -5.938 1 98.38 97 GLU A N 1
ATOM 744 C CA . GLU A 1 97 ? -5.492 6.328 -5.406 1 98.38 97 GLU A CA 1
ATOM 745 C C . GLU A 1 97 ? -6.055 5.457 -6.527 1 98.38 97 GLU A C 1
ATOM 747 O O . GLU A 1 97 ? -6.25 4.254 -6.348 1 98.38 97 GLU A O 1
ATOM 752 N N . ALA A 1 98 ? -6.359 6.113 -7.648 1 97.62 98 ALA A N 1
ATOM 753 C CA . ALA A 1 98 ? -6.852 5.344 -8.789 1 97.62 98 ALA A CA 1
ATOM 754 C C . ALA A 1 98 ? -5.789 4.371 -9.289 1 97.62 98 ALA A C 1
ATOM 756 O O . ALA A 1 98 ? -6.102 3.23 -9.648 1 97.62 98 ALA A O 1
ATOM 757 N N . ARG A 1 99 ? -4.562 4.82 -9.344 1 96.56 99 ARG A N 1
ATOM 758 C CA . ARG A 1 99 ? -3.471 3.947 -9.758 1 96.56 99 ARG A CA 1
ATOM 759 C C . ARG A 1 99 ? -3.283 2.795 -8.781 1 96.56 99 ARG A C 1
ATOM 761 O O . ARG A 1 99 ? -3.104 1.646 -9.195 1 96.56 99 ARG A O 1
ATOM 768 N N . LYS A 1 100 ? -3.312 3.076 -7.52 1 98.25 100 LYS A N 1
ATOM 769 C CA . LYS A 1 100 ? -3.24 2.035 -6.496 1 98.25 100 LYS A CA 1
ATOM 770 C C . LYS A 1 100 ? -4.398 1.05 -6.633 1 98.25 100 LYS A C 1
ATOM 772 O O . LYS A 1 100 ? -4.215 -0.159 -6.477 1 98.25 100 LYS A O 1
ATOM 777 N N . ALA A 1 101 ? -5.547 1.561 -6.93 1 98.62 101 ALA A N 1
ATOM 778 C CA . ALA A 1 101 ? -6.734 0.725 -7.086 1 98.62 101 ALA A CA 1
ATOM 779 C C . ALA A 1 101 ? -6.59 -0.219 -8.273 1 98.62 101 ALA A C 1
ATOM 781 O O . ALA A 1 101 ? -7.082 -1.35 -8.242 1 98.62 101 ALA A O 1
ATOM 782 N N . GLN A 1 102 ? -5.988 0.25 -9.352 1 98.12 102 GLN A N 1
ATOM 783 C CA . GLN A 1 102 ? -5.746 -0.633 -10.484 1 98.12 102 GLN A CA 1
ATOM 784 C C . GLN A 1 102 ? -4.914 -1.846 -10.07 1 98.12 102 GLN A C 1
ATOM 786 O O . GLN A 1 102 ? -5.23 -2.977 -10.445 1 98.12 102 GLN A O 1
ATOM 791 N N . TYR A 1 103 ? -3.871 -1.636 -9.328 1 98.5 103 TYR A N 1
ATOM 792 C CA . TYR A 1 103 ? -3.061 -2.746 -8.836 1 98.5 103 TYR A CA 1
ATOM 793 C C . TYR A 1 103 ? -3.867 -3.646 -7.914 1 98.5 103 TYR A C 1
ATOM 795 O O . TYR A 1 103 ? -3.758 -4.871 -7.977 1 98.5 103 TYR A O 1
ATOM 803 N N . LYS A 1 104 ? -4.668 -3.047 -7.059 1 98.88 104 LYS A N 1
ATOM 804 C CA . LYS A 1 104 ? -5.484 -3.828 -6.133 1 98.88 104 LYS A CA 1
ATOM 805 C C . LYS A 1 104 ? -6.477 -4.711 -6.887 1 98.88 104 LYS A C 1
ATOM 807 O O . LYS A 1 104 ? -6.738 -5.844 -6.48 1 98.88 104 LYS A O 1
ATOM 812 N N . LEU A 1 105 ? -7.035 -4.199 -7.98 1 98.94 105 LEU A N 1
ATOM 813 C CA . LEU A 1 105 ? -7.93 -5.02 -8.789 1 98.94 105 LEU A CA 1
ATOM 814 C C . LEU A 1 105 ? -7.184 -6.211 -9.383 1 98.94 105 LEU A C 1
ATOM 816 O O . LEU A 1 105 ? -7.73 -7.312 -9.461 1 98.94 105 LEU A O 1
ATOM 820 N N . ALA A 1 106 ? -5.973 -5.992 -9.797 1 98.88 106 ALA A N 1
ATOM 821 C CA . ALA A 1 106 ? -5.172 -7.098 -10.312 1 98.88 106 ALA A CA 1
ATOM 822 C C . ALA A 1 106 ? -4.91 -8.141 -9.234 1 98.88 106 ALA A C 1
ATOM 824 O O . ALA A 1 106 ? -5.02 -9.344 -9.484 1 98.88 106 ALA A O 1
ATOM 825 N N . MET A 1 107 ? -4.59 -7.703 -8.047 1 98.75 107 MET A N 1
ATOM 826 C CA . MET A 1 107 ? -4.336 -8.625 -6.945 1 98.75 107 MET A CA 1
ATOM 827 C C . MET A 1 107 ? -5.605 -9.383 -6.574 1 98.75 107 MET A C 1
ATOM 829 O O . MET A 1 107 ? -5.559 -10.586 -6.293 1 98.75 107 MET A O 1
ATOM 833 N N . LEU A 1 108 ? -6.727 -8.68 -6.57 1 98.94 108 LEU A N 1
ATOM 834 C CA . LEU A 1 108 ? -8 -9.344 -6.316 1 98.94 108 LEU A CA 1
ATOM 835 C C . LEU A 1 108 ? -8.25 -10.445 -7.344 1 98.94 108 LEU A C 1
ATOM 837 O O . LEU A 1 108 ? -8.711 -11.531 -6.992 1 98.94 108 LEU A O 1
ATOM 841 N N . ASP A 1 109 ? -7.949 -10.172 -8.602 1 98.81 109 ASP A N 1
ATOM 842 C CA . ASP A 1 109 ? -8.078 -11.188 -9.648 1 98.81 109 ASP A CA 1
ATOM 843 C C . ASP A 1 109 ? -7.207 -12.398 -9.336 1 98.81 109 ASP A C 1
ATOM 845 O O . ASP A 1 109 ? -7.648 -13.539 -9.492 1 98.81 109 ASP A O 1
ATOM 849 N N . ILE A 1 110 ? -5.988 -12.156 -8.898 1 98.44 110 ILE A N 1
ATOM 850 C CA . ILE A 1 110 ? -5.074 -13.242 -8.555 1 98.44 110 ILE A CA 1
ATOM 851 C C . ILE A 1 110 ? -5.66 -14.07 -7.41 1 98.44 110 ILE A C 1
ATOM 853 O O . ILE A 1 110 ? -5.758 -15.297 -7.508 1 98.44 110 ILE A O 1
ATOM 857 N N . TRP A 1 111 ? -6.094 -13.406 -6.395 1 98.06 111 TRP A N 1
ATOM 858 C CA . TRP A 1 111 ? -6.609 -14.102 -5.215 1 98.06 111 TRP A CA 1
ATOM 859 C C . TRP A 1 111 ? -7.84 -14.922 -5.562 1 98.06 111 TRP A C 1
ATOM 861 O O . TRP A 1 111 ? -8.07 -15.984 -4.977 1 98.06 111 TRP A O 1
ATOM 871 N N . LEU A 1 112 ? -8.578 -14.469 -6.531 1 97.62 112 LEU A N 1
ATOM 872 C CA . LEU A 1 112 ? -9.82 -15.133 -6.918 1 97.62 112 LEU A CA 1
ATOM 873 C C . LEU A 1 112 ? -9.562 -16.156 -8.023 1 97.62 112 LEU A C 1
ATOM 875 O O . LEU A 1 112 ? -10.5 -16.797 -8.516 1 97.62 112 LEU A O 1
ATOM 879 N N . GLY A 1 113 ? -8.312 -16.25 -8.523 1 96.31 113 GLY A N 1
ATOM 880 C CA . GLY A 1 113 ? -7.941 -17.266 -9.5 1 96.31 113 GLY A CA 1
ATOM 881 C C . GLY A 1 113 ? -8.141 -16.812 -10.938 1 96.31 113 GLY A C 1
ATOM 882 O O . GLY A 1 113 ? -8.016 -17.609 -11.867 1 96.31 113 GLY A O 1
ATOM 883 N N . ASN A 1 114 ? -8.477 -15.648 -11.102 1 97.88 114 ASN A N 1
ATOM 884 C CA . ASN A 1 114 ? -8.625 -15.094 -12.445 1 97.88 114 ASN A CA 1
ATOM 885 C C . ASN A 1 114 ? -7.297 -14.555 -12.977 1 97.88 114 ASN A C 1
ATOM 887 O O . ASN A 1 114 ? -7.188 -13.375 -13.305 1 97.88 114 ASN A O 1
ATOM 891 N N . VAL A 1 115 ? -6.359 -15.414 -13.211 1 97.81 115 VAL A N 1
ATOM 892 C CA . VAL A 1 115 ? -4.977 -15.062 -13.508 1 97.81 115 VAL A CA 1
ATOM 893 C C . VAL A 1 115 ? -4.895 -14.375 -14.867 1 97.81 115 VAL A C 1
ATOM 895 O O . VAL A 1 115 ? -4.105 -13.453 -15.062 1 97.81 115 VAL A O 1
ATOM 898 N N . ASN A 1 116 ? -5.699 -14.828 -15.828 1 98.25 116 ASN A N 1
ATOM 899 C CA . ASN A 1 116 ? -5.699 -14.172 -17.125 1 98.25 116 ASN A CA 1
ATOM 900 C C . ASN A 1 116 ? -6.109 -12.703 -17.016 1 98.25 116 ASN A C 1
ATOM 902 O O . ASN A 1 116 ? -5.5 -11.836 -17.641 1 98.25 116 ASN A O 1
ATOM 906 N N . ASN A 1 117 ? -7.172 -12.438 -16.234 1 98.56 117 ASN A N 1
ATOM 907 C CA . ASN A 1 117 ? -7.578 -11.055 -16 1 98.56 117 ASN A CA 1
ATOM 908 C C . ASN A 1 117 ? -6.48 -10.258 -15.297 1 98.56 117 ASN A C 1
ATOM 910 O O . ASN A 1 117 ? -6.238 -9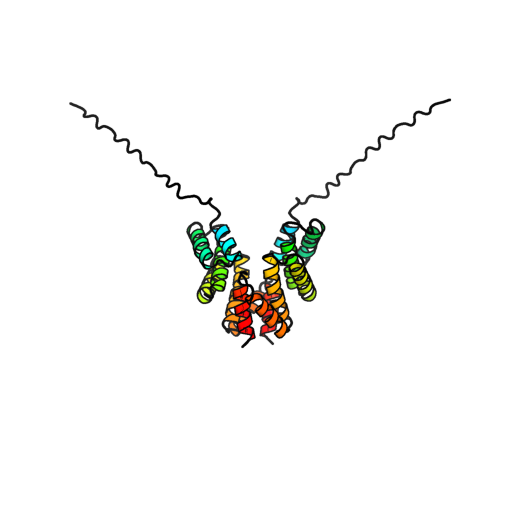.102 -15.633 1 98.56 117 ASN A O 1
ATOM 914 N N . ALA A 1 118 ? -5.867 -10.891 -14.312 1 98.69 118 ALA A N 1
ATOM 915 C CA . ALA A 1 118 ? -4.781 -10.242 -13.578 1 98.69 118 ALA A CA 1
ATOM 916 C C . ALA A 1 118 ? -3.65 -9.844 -14.523 1 98.69 118 ALA A C 1
ATOM 918 O O . ALA A 1 118 ? -3.137 -8.719 -14.453 1 98.69 118 ALA A O 1
ATOM 919 N N . ARG A 1 119 ? -3.281 -10.727 -15.445 1 98.56 119 ARG A N 1
ATOM 920 C CA . ARG A 1 119 ? -2.223 -10.445 -16.406 1 98.56 119 ARG A CA 1
ATOM 921 C C . ARG A 1 119 ? -2.582 -9.242 -17.281 1 98.56 119 ARG A C 1
ATOM 923 O O . ARG A 1 119 ? -1.74 -8.367 -17.516 1 98.56 119 ARG A O 1
ATOM 930 N N . LYS A 1 120 ? -3.807 -9.234 -17.719 1 98.19 120 LYS A N 1
ATOM 931 C CA . LYS A 1 120 ? -4.254 -8.133 -18.562 1 98.19 120 LYS A CA 1
ATOM 932 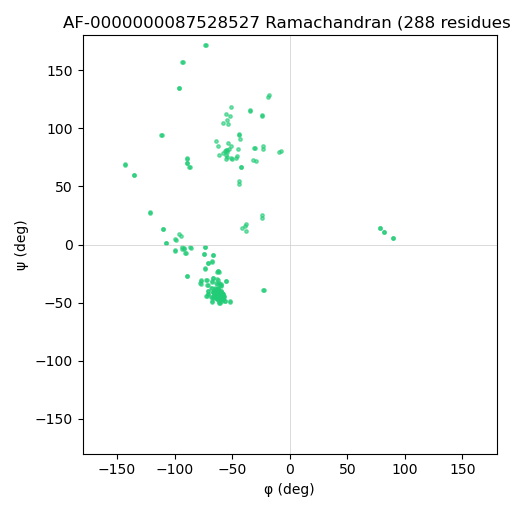C C . LYS A 1 120 ? -4.195 -6.805 -17.812 1 98.19 120 LYS A C 1
ATOM 934 O O . LYS A 1 120 ? -3.732 -5.797 -18.344 1 98.19 120 LYS A O 1
ATOM 939 N N . ARG A 1 121 ? -4.688 -6.809 -16.594 1 98.06 121 ARG A N 1
ATOM 940 C CA . ARG A 1 121 ? -4.684 -5.59 -15.789 1 98.06 121 ARG A CA 1
ATOM 941 C C . ARG A 1 121 ? -3.26 -5.117 -15.516 1 98.06 121 ARG A C 1
ATOM 943 O O . ARG A 1 121 ? -2.959 -3.928 -15.641 1 98.06 121 ARG A O 1
ATOM 950 N N . LEU A 1 122 ? -2.406 -6.008 -15.117 1 98.19 122 LEU A N 1
ATOM 951 C CA . LEU A 1 122 ? -1.021 -5.664 -14.82 1 98.19 122 LEU A CA 1
ATOM 952 C C . LEU A 1 122 ? -0.306 -5.16 -16.078 1 98.19 122 LEU A C 1
ATOM 954 O O . LEU A 1 122 ? 0.446 -4.188 -16.016 1 98.19 122 LEU A O 1
ATOM 958 N N . ALA A 1 123 ? -0.517 -5.773 -17.234 1 97.31 123 ALA A N 1
ATOM 959 C CA . ALA A 1 123 ? 0.078 -5.328 -18.484 1 97.31 123 ALA A CA 1
ATOM 960 C C . ALA A 1 123 ? -0.367 -3.91 -18.828 1 97.31 123 ALA A C 1
ATOM 962 O O . ALA A 1 123 ? 0.432 -3.1 -19.312 1 97.31 123 ALA A O 1
ATOM 963 N N . ALA A 1 124 ? -1.649 -3.664 -18.625 1 96.38 124 ALA A N 1
ATOM 964 C CA . ALA A 1 124 ? -2.178 -2.33 -18.906 1 96.38 124 ALA A CA 1
ATOM 965 C C . ALA A 1 124 ? -1.481 -1.275 -18.047 1 96.38 124 ALA A C 1
ATOM 967 O O . ALA A 1 124 ? -1.275 -0.144 -18.5 1 96.38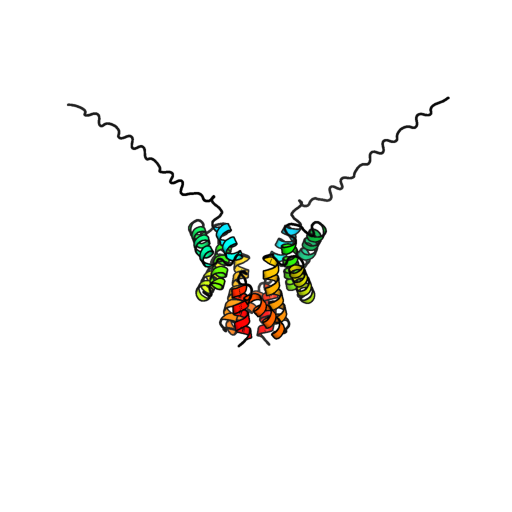 124 ALA A O 1
ATOM 968 N N . MET A 1 125 ? -1.122 -1.6 -16.828 1 97.06 125 MET A N 1
ATOM 969 C CA . MET A 1 125 ? -0.434 -0.659 -15.953 1 97.06 125 MET A CA 1
ATOM 970 C C . MET A 1 125 ? 0.967 -0.355 -16.469 1 97.06 125 MET A C 1
ATOM 972 O O . MET A 1 125 ? 1.488 0.741 -16.266 1 97.06 125 MET A O 1
ATOM 976 N N . THR A 1 126 ? 1.615 -1.267 -17.109 1 94.44 126 THR A N 1
ATOM 977 C CA . THR A 1 126 ? 2.992 -1.096 -17.562 1 94.44 126 THR A CA 1
ATOM 978 C C . THR A 1 126 ? 3.051 -0.167 -18.766 1 94.44 126 THR A C 1
ATOM 980 O O . THR A 1 126 ? 4.121 0.327 -19.125 1 94.44 126 THR A O 1
ATOM 983 N N . SER A 1 127 ? 1.957 0.166 -19.266 1 87.88 127 SER A N 1
ATOM 984 C CA . SER A 1 127 ? 1.907 1.065 -20.422 1 87.88 127 SER A CA 1
ATOM 985 C C . SER A 1 127 ? 1.823 2.521 -19.969 1 87.88 127 SER A C 1
ATOM 987 O O . SER A 1 127 ? 1.899 3.434 -20.797 1 87.88 127 SER A O 1
ATOM 989 N N . HIS A 1 128 ? 1.67 2.82 -18.719 1 79.38 128 HIS A N 1
ATOM 990 C CA . HIS A 1 128 ? 1.625 4.16 -18.141 1 79.38 128 HIS A CA 1
ATOM 991 C C . HIS A 1 128 ? 2.857 4.441 -17.297 1 79.38 128 HIS A C 1
ATOM 993 O O . HIS A 1 128 ? 2.812 4.309 -16.062 1 79.38 128 HIS A O 1
ATOM 999 N N . PRO A 1 129 ? 3.752 5 -17.844 1 74.19 129 PRO A N 1
ATOM 1000 C CA . PRO A 1 129 ? 5.062 5.035 -17.188 1 74.19 129 PRO A CA 1
ATOM 1001 C C . PRO A 1 129 ? 5.102 6.004 -16 1 74.19 129 PRO A C 1
ATOM 1003 O O . PRO A 1 129 ? 6.02 5.938 -15.18 1 74.19 129 PRO A O 1
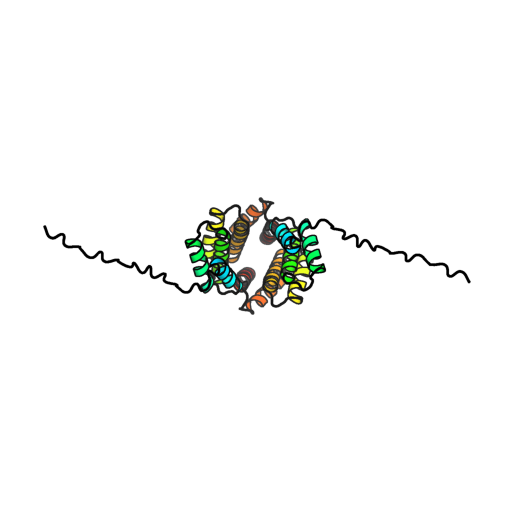ATOM 1006 N N . ASP A 1 130 ? 4.027 6.625 -15.82 1 81.31 130 ASP A N 1
ATOM 1007 C CA . ASP A 1 130 ? 4.113 7.66 -14.797 1 81.31 130 ASP A CA 1
ATOM 1008 C C . ASP A 1 130 ? 3.609 7.145 -13.453 1 81.31 130 ASP A C 1
ATOM 1010 O O . ASP A 1 130 ? 3.672 7.852 -12.445 1 81.31 130 ASP A O 1
ATOM 1014 N N . SER A 1 131 ? 3.357 5.93 -13.32 1 89.5 131 SER A N 1
ATOM 1015 C CA . SER A 1 131 ? 2.842 5.418 -12.055 1 89.5 131 SER A CA 1
ATOM 1016 C C . SER A 1 131 ? 3.963 4.852 -11.195 1 89.5 131 SER A C 1
ATOM 1018 O O . SER A 1 131 ? 4.828 4.125 -11.688 1 89.5 131 SER A O 1
ATOM 1020 N N . PRO A 1 132 ? 3.943 5.211 -9.914 1 95 132 PRO A N 1
ATOM 1021 C CA . PRO A 1 132 ? 4.93 4.621 -9.008 1 95 132 PRO A CA 1
ATOM 1022 C C . PRO A 1 132 ? 4.723 3.121 -8.805 1 95 132 PRO A C 1
ATOM 1024 O O . PRO A 1 132 ? 5.578 2.449 -8.219 1 95 132 PRO A O 1
ATOM 1027 N N . LEU A 1 133 ? 3.609 2.561 -9.297 1 97.38 133 LEU A N 1
ATOM 1028 C CA . LEU A 1 133 ? 3.293 1.156 -9.07 1 97.38 133 LEU A CA 1
ATOM 1029 C C . LEU A 1 133 ? 3.67 0.306 -10.273 1 97.38 133 LEU A C 1
ATOM 1031 O O . LEU A 1 133 ? 3.617 -0.924 -10.219 1 97.38 133 LEU A O 1
ATOM 1035 N N . VAL A 1 134 ? 4.125 0.956 -11.391 1 97.06 134 VAL A N 1
ATOM 1036 C CA . VAL A 1 134 ? 4.445 0.24 -12.625 1 97.06 134 VAL A CA 1
ATOM 1037 C C . VAL A 1 134 ? 5.512 -0.814 -12.344 1 97.06 134 VAL A C 1
ATOM 1039 O O . VAL A 1 134 ? 5.391 -1.963 -12.773 1 97.06 134 VAL A O 1
ATOM 1042 N N . PRO A 1 135 ? 6.559 -0.564 -11.578 1 97.12 135 PRO A N 1
ATOM 1043 C CA . PRO A 1 135 ? 7.566 -1.595 -11.328 1 97.12 135 PRO A CA 1
ATOM 1044 C C . PRO A 1 135 ? 7 -2.809 -10.594 1 97.12 135 PRO A C 1
ATOM 1046 O O . PRO A 1 135 ? 7.34 -3.949 -10.93 1 97.12 135 PRO A O 1
ATOM 1049 N N . GLU A 1 136 ? 6.137 -2.605 -9.594 1 97.94 136 GLU A N 1
ATOM 1050 C CA . GLU A 1 136 ? 5.516 -3.73 -8.898 1 97.94 136 GLU A CA 1
ATOM 1051 C C . GLU A 1 136 ? 4.598 -4.516 -9.836 1 97.94 136 GLU A C 1
ATOM 1053 O O . GLU A 1 136 ? 4.57 -5.746 -9.789 1 97.94 136 GLU A O 1
ATOM 1058 N N . ALA A 1 137 ? 3.797 -3.758 -10.633 1 98.25 137 ALA A N 1
ATOM 1059 C CA . ALA A 1 137 ? 2.928 -4.414 -11.609 1 98.25 137 ALA A CA 1
ATOM 1060 C C . ALA A 1 137 ? 3.736 -5.262 -12.586 1 98.25 137 ALA A C 1
ATOM 1062 O O . ALA A 1 137 ? 3.359 -6.398 -12.891 1 98.25 137 ALA A O 1
ATOM 1063 N N . ALA A 1 138 ? 4.828 -4.703 -13.062 1 97.56 138 ALA A N 1
ATOM 1064 C CA . ALA A 1 138 ? 5.695 -5.41 -14 1 97.56 138 ALA A CA 1
ATOM 1065 C C . ALA A 1 138 ? 6.305 -6.656 -13.359 1 97.56 138 ALA A C 1
ATOM 1067 O O . ALA A 1 138 ? 6.395 -7.707 -13.992 1 97.56 138 ALA A O 1
ATOM 1068 N N . ALA A 1 139 ? 6.75 -6.547 -12.102 1 98.06 139 ALA A N 1
ATOM 1069 C CA . ALA A 1 139 ? 7.336 -7.684 -11.398 1 98.06 139 ALA A CA 1
ATOM 1070 C C . ALA A 1 139 ? 6.312 -8.805 -11.219 1 98.06 139 ALA A C 1
ATOM 1072 O O . ALA A 1 139 ? 6.621 -9.977 -11.445 1 98.06 139 ALA A O 1
ATOM 1073 N N . MET A 1 140 ? 5.121 -8.43 -10.836 1 98.25 140 MET A N 1
ATOM 1074 C CA . MET A 1 140 ? 4.074 -9.43 -10.648 1 98.25 140 MET A CA 1
ATOM 1075 C C . MET A 1 140 ? 3.691 -10.078 -11.969 1 98.25 140 MET A C 1
ATOM 1077 O O . MET A 1 140 ? 3.457 -11.289 -12.031 1 98.25 140 MET A O 1
ATOM 1081 N N . LEU A 1 141 ? 3.613 -9.227 -12.992 1 98.25 141 LEU A N 1
ATOM 1082 C CA . LEU A 1 141 ? 3.307 -9.75 -14.312 1 98.25 141 LEU A CA 1
ATOM 1083 C C . LEU A 1 141 ? 4.352 -10.773 -14.75 1 98.25 141 LEU A C 1
ATOM 1085 O O . LEU A 1 141 ? 4.004 -11.828 -15.289 1 98.25 141 LEU A O 1
ATOM 1089 N N . ARG A 1 142 ? 5.594 -10.516 -14.523 1 97.62 142 ARG A N 1
ATOM 1090 C CA . ARG A 1 142 ? 6.664 -11.445 -14.859 1 97.62 142 ARG A CA 1
ATOM 1091 C C . ARG A 1 142 ? 6.508 -12.758 -14.109 1 97.62 142 ARG A C 1
ATOM 1093 O O . ARG A 1 142 ? 6.727 -13.836 -14.672 1 97.62 142 ARG A O 1
ATOM 1100 N N . TYR A 1 143 ? 6.133 -12.625 -12.93 1 96.94 143 TYR A N 1
ATOM 1101 C CA . TYR A 1 143 ? 5.934 -13.82 -12.117 1 96.94 143 TYR A CA 1
ATOM 1102 C C . TYR A 1 143 ? 4.789 -14.664 -12.672 1 96.94 143 TYR A C 1
ATOM 1104 O O . TYR A 1 143 ? 4.875 -15.898 -12.695 1 96.94 143 TYR A O 1
ATOM 1112 N N . LEU A 1 144 ? 3.744 -14.023 -13.109 1 96.75 144 LEU A N 1
ATOM 1113 C CA . LEU A 1 144 ? 2.572 -14.742 -13.594 1 96.75 144 LEU A CA 1
ATOM 1114 C C . LEU A 1 144 ? 2.844 -15.367 -14.953 1 96.75 144 LEU A C 1
ATOM 1116 O O . LEU A 1 144 ? 2.125 -16.266 -15.383 1 96.75 144 LEU A O 1
ATOM 1120 N N . GLU A 1 145 ? 3.789 -14.883 -15.641 1 91.44 145 GLU A N 1
ATOM 1121 C CA . GLU A 1 145 ? 4.098 -15.367 -16.984 1 91.44 145 GLU A CA 1
ATOM 1122 C C . GLU A 1 145 ? 5.035 -16.578 -16.938 1 91.44 145 GLU A C 1
ATOM 1124 O O . GLU A 1 145 ? 5.223 -17.266 -17.938 1 91.44 145 GLU A O 1
ATOM 1129 N N . LYS A 1 146 ? 5.52 -17.062 -15.883 1 77.94 146 LYS A N 1
ATOM 1130 C CA . LYS A 1 146 ? 6.352 -18.25 -15.758 1 77.94 146 LYS A CA 1
ATOM 1131 C C . LYS A 1 146 ? 5.496 -19.516 -15.664 1 77.94 146 LYS A C 1
ATOM 1133 O O . LYS A 1 146 ? 4.371 -19.469 -15.164 1 77.94 146 LYS A O 1
ATOM 1138 N N . MET B 1 1 ? 60.562 49.969 30.141 1 32.06 1 MET B N 1
ATOM 1139 C CA . MET B 1 1 ? 59.812 48.719 30.203 1 32.06 1 MET B CA 1
ATOM 1140 C C . MET B 1 1 ? 58.469 48.844 29.5 1 32.06 1 MET B C 1
ATOM 1142 O O . MET B 1 1 ? 57.531 49.438 30.047 1 32.06 1 MET B O 1
ATOM 1146 N N . HIS B 1 2 ? 58.5 49.125 28.188 1 41.47 2 HIS B N 1
ATOM 1147 C CA . HIS B 1 2 ? 57.469 49.5 27.203 1 41.47 2 HIS B CA 1
ATOM 1148 C C . HIS B 1 2 ? 56.438 48.406 27.031 1 41.47 2 HIS B C 1
ATOM 1150 O O . HIS B 1 2 ? 56.812 47.25 26.703 1 41.47 2 HIS B O 1
ATOM 1156 N N . ILE B 1 3 ? 55.5 48.438 27.875 1 44.62 3 ILE B N 1
ATOM 1157 C CA . ILE B 1 3 ? 54.344 47.562 27.859 1 44.62 3 ILE B CA 1
ATOM 1158 C C . ILE B 1 3 ? 53.625 47.656 26.516 1 44.62 3 ILE B C 1
ATOM 1160 O O . ILE B 1 3 ? 53.125 48.719 26.156 1 44.62 3 ILE B O 1
ATOM 1164 N N . LYS B 1 4 ? 54.188 47 25.469 1 44.41 4 LYS B N 1
ATOM 1165 C CA . LYS B 1 4 ? 53.531 47 24.172 1 44.41 4 LYS B CA 1
ATOM 1166 C C . LYS B 1 4 ? 52.094 46.5 24.312 1 44.41 4 LYS B C 1
ATOM 1168 O O . LYS B 1 4 ? 51.812 45.5 24.984 1 44.41 4 LYS B O 1
ATOM 1173 N N . SER B 1 5 ? 51.125 47.406 24.203 1 43.28 5 SER B N 1
ATOM 1174 C CA . SER B 1 5 ? 49.656 47.219 24.141 1 43.28 5 SER B CA 1
ATOM 1175 C C . SER B 1 5 ? 49.281 46.281 23.016 1 43.28 5 SER B C 1
ATOM 1177 O O . SER B 1 5 ? 49.625 46.531 21.844 1 43.28 5 SER B O 1
ATOM 1179 N N . ILE B 1 6 ? 49.375 45.031 23.203 1 46.47 6 ILE B N 1
ATOM 1180 C CA . ILE B 1 6 ? 48.938 44.156 22.125 1 46.47 6 ILE B CA 1
ATOM 1181 C C . ILE B 1 6 ? 47.469 44.438 21.781 1 46.47 6 ILE B C 1
ATOM 1183 O O . ILE B 1 6 ? 46.625 44.5 22.672 1 46.47 6 ILE B O 1
ATOM 1187 N N . PRO B 1 7 ? 47.281 45.156 20.594 1 46.5 7 PRO B N 1
ATOM 1188 C CA . PRO B 1 7 ? 45.906 45.375 20.188 1 46.5 7 PRO B CA 1
ATOM 1189 C C . PRO B 1 7 ? 45.094 44.062 20.172 1 46.5 7 PRO B C 1
ATOM 1191 O O . PRO B 1 7 ? 45.656 43 19.953 1 46.5 7 PRO B O 1
ATOM 1194 N N . GLY B 1 8 ? 44.031 44 21.016 1 41.56 8 GLY B N 1
ATOM 1195 C CA . GLY B 1 8 ? 43.031 42.938 21.078 1 41.56 8 GLY B CA 1
ATOM 1196 C C . GLY B 1 8 ? 42.375 42.656 19.734 1 41.56 8 GLY B C 1
ATOM 1197 O O . GLY B 1 8 ? 41.875 43.562 19.078 1 41.56 8 GLY B O 1
ATOM 1198 N N . VAL B 1 9 ? 43 41.75 18.891 1 42.16 9 VAL B N 1
ATOM 1199 C CA . VAL B 1 9 ? 42.375 41.219 17.672 1 42.16 9 VAL B CA 1
ATOM 1200 C C . VAL B 1 9 ? 40.938 40.812 17.953 1 42.16 9 VAL B C 1
ATOM 1202 O O . VAL B 1 9 ? 40.688 39.906 18.75 1 42.16 9 VAL B O 1
ATOM 1205 N N . LEU B 1 10 ? 40 41.812 17.922 1 40.81 10 LEU B N 1
ATOM 1206 C CA . LEU B 1 10 ? 38.594 41.406 17.922 1 40.81 10 LEU B CA 1
ATOM 1207 C C . LEU B 1 10 ? 38.312 40.438 16.766 1 40.81 10 LEU B C 1
ATOM 1209 O O . LEU B 1 10 ? 38.406 40.812 15.602 1 40.81 10 LEU B O 1
ATOM 1213 N N . LEU B 1 11 ? 38.75 39.25 16.859 1 36.91 11 LEU B N 1
ATOM 1214 C CA . LEU B 1 11 ? 38.312 38.281 15.852 1 36.91 11 LEU B CA 1
ATOM 1215 C C . LEU B 1 11 ? 36.812 38.25 15.727 1 36.91 11 LEU B C 1
ATOM 1217 O O . LEU B 1 11 ? 36.094 37.875 16.672 1 36.91 11 LEU B O 1
ATOM 1221 N N . ILE B 1 12 ? 36.25 39.188 14.969 1 38.28 12 ILE B N 1
ATOM 1222 C CA . ILE B 1 12 ? 34.844 39.031 14.578 1 38.28 12 ILE B CA 1
ATOM 1223 C C . ILE B 1 12 ? 34.656 37.656 13.891 1 38.28 12 ILE B C 1
ATOM 1225 O O . ILE B 1 12 ? 35.25 37.438 12.82 1 38.28 12 ILE B O 1
ATOM 1229 N N . LEU B 1 13 ? 34.562 36.656 14.641 1 39.28 13 LEU B N 1
ATOM 1230 C CA . LEU B 1 13 ? 34.094 35.375 14.062 1 39.28 13 LEU B CA 1
ATOM 1231 C C . LEU B 1 13 ? 32.812 35.594 13.289 1 39.28 13 LEU B C 1
ATOM 1233 O O . LEU B 1 13 ? 31.766 35.906 13.875 1 39.28 13 LEU B O 1
ATOM 1237 N N . PHE B 1 14 ? 32.875 36.188 12.109 1 36.22 14 PHE B N 1
ATOM 1238 C CA . PHE B 1 14 ? 31.75 36.062 11.195 1 36.22 14 PHE B CA 1
ATOM 1239 C C . PHE B 1 14 ? 31.266 34.625 11.109 1 36.22 14 PHE B C 1
ATOM 1241 O O . PHE B 1 14 ? 31.984 33.75 10.625 1 36.22 14 PHE B O 1
ATOM 1248 N N . LEU B 1 15 ? 30.562 34.219 12.148 1 37.56 15 LEU B N 1
ATOM 1249 C CA . LEU B 1 15 ? 29.719 33.031 11.906 1 37.56 15 LEU B CA 1
ATOM 1250 C C . LEU B 1 15 ? 29.031 33.156 10.555 1 37.56 15 LEU B C 1
ATOM 1252 O O . LEU B 1 15 ? 28.188 34.031 10.352 1 37.56 15 LEU B O 1
ATOM 1256 N N . LEU B 1 16 ? 29.781 33.125 9.445 1 34.97 16 LEU B N 1
ATOM 1257 C CA . LEU B 1 16 ? 29.125 32.812 8.172 1 34.97 16 LEU B CA 1
ATOM 1258 C C . LEU B 1 16 ? 27.922 31.906 8.391 1 34.97 16 LEU B C 1
ATOM 1260 O O . LEU B 1 16 ? 28.062 30.766 8.828 1 34.97 16 LEU B O 1
ATOM 1264 N N . ILE B 1 17 ? 26.875 32.531 8.961 1 38.09 17 ILE B N 1
ATOM 1265 C CA . ILE B 1 17 ? 25.547 31.922 8.766 1 38.09 17 ILE B CA 1
ATOM 1266 C C . ILE B 1 17 ? 25.391 31.5 7.305 1 38.09 17 ILE B C 1
ATOM 1268 O O . ILE B 1 17 ? 25.344 32.344 6.41 1 38.09 17 ILE B O 1
ATOM 1272 N N . SER B 1 18 ? 26.328 30.734 6.723 1 35.59 18 SER B N 1
ATOM 1273 C CA . SER B 1 18 ? 25.922 30.125 5.461 1 35.59 18 SER B CA 1
ATOM 1274 C C . SER B 1 18 ? 24.422 29.844 5.445 1 35.59 18 SER B C 1
ATOM 1276 O O . SER B 1 18 ? 23.906 29.094 6.289 1 35.59 18 SER B O 1
ATOM 1278 N N . SER B 1 19 ? 23.609 30.875 5.121 1 35.12 19 SER B N 1
ATOM 1279 C CA . SER B 1 19 ? 22.234 30.719 4.645 1 35.12 19 SER B CA 1
ATOM 1280 C C . SER B 1 19 ? 22.125 29.562 3.658 1 35.12 19 SER B C 1
ATOM 1282 O O . SER B 1 19 ? 22.203 29.75 2.445 1 35.12 19 SER B O 1
ATOM 1284 N N . ASP B 1 20 ? 23.031 28.672 3.5 1 37.72 20 ASP B N 1
ATOM 1285 C CA . ASP B 1 20 ? 22.672 27.688 2.492 1 37.72 20 ASP B CA 1
ATOM 1286 C C . ASP B 1 20 ? 21.156 27.594 2.322 1 37.72 20 ASP B C 1
ATOM 1288 O O . ASP B 1 20 ? 20.406 27.781 3.283 1 37.72 20 ASP B O 1
ATOM 1292 N N . CYS B 1 21 ? 20.672 28.047 1.152 1 38.5 21 CYS B N 1
ATOM 1293 C CA . CYS B 1 21 ? 19.344 28.125 0.545 1 38.5 21 CYS B CA 1
ATOM 1294 C C . CYS B 1 21 ? 18.406 27.078 1.161 1 38.5 21 CYS B C 1
ATOM 1296 O O . CYS B 1 21 ? 18.625 25.875 1.025 1 38.5 21 CYS B O 1
ATOM 1298 N N . PHE B 1 22 ? 17.828 27.453 2.264 1 35.5 22 PHE B N 1
ATOM 1299 C CA . PHE B 1 22 ? 16.641 26.859 2.863 1 35.5 22 PHE B CA 1
ATOM 1300 C C . PHE B 1 22 ? 15.633 26.469 1.791 1 35.5 22 PHE B C 1
ATOM 1302 O O . PHE B 1 22 ? 14.867 27.328 1.323 1 35.5 22 PHE B O 1
ATOM 1309 N N . ALA B 1 23 ? 15.898 26.359 0.5 1 42.53 23 ALA B N 1
ATOM 1310 C CA . ALA B 1 23 ? 14.742 25.688 -0.08 1 42.53 23 ALA B CA 1
ATOM 1311 C C . ALA B 1 23 ? 13.805 25.172 1.008 1 42.53 23 ALA B C 1
ATOM 1313 O O . ALA B 1 23 ? 14.234 24.469 1.923 1 42.53 23 ALA B O 1
ATOM 1314 N N . GLY B 1 24 ? 13.008 25.984 1.581 1 45.62 24 GLY B N 1
ATOM 1315 C CA . GLY B 1 24 ? 12.422 25.906 2.91 1 45.62 24 GLY B CA 1
ATOM 1316 C C . GLY B 1 24 ? 12.461 24.516 3.504 1 45.62 24 GLY B C 1
ATOM 1317 O O . GLY B 1 24 ? 12.703 23.531 2.791 1 45.62 24 GLY B O 1
ATOM 1318 N N . LYS B 1 25 ? 13.031 24.281 4.805 1 48.56 25 LYS B N 1
ATOM 1319 C CA . LYS B 1 25 ? 13.094 22.938 5.371 1 48.56 25 LYS B CA 1
ATOM 1320 C C . LYS B 1 25 ? 12.031 22.031 4.758 1 48.56 25 LYS B C 1
ATOM 1322 O O . LYS B 1 25 ? 10.898 21.969 5.254 1 48.56 25 LYS B O 1
ATOM 1327 N N . GLY B 1 26 ? 11.617 22.312 3.611 1 59.62 26 GLY B N 1
ATOM 1328 C CA . GLY B 1 26 ? 10.672 21.25 3.336 1 59.62 26 GLY B CA 1
ATOM 1329 C C . GLY B 1 26 ? 11.07 19.922 3.943 1 59.62 26 GLY B C 1
ATOM 1330 O O . GLY B 1 26 ? 12.258 19.594 4.004 1 59.62 26 GLY B O 1
ATOM 1331 N N . ASP B 1 27 ? 10.422 19.438 4.781 1 85.81 27 ASP B N 1
ATOM 1332 C CA . ASP B 1 27 ? 10.742 18.219 5.5 1 85.81 27 ASP B CA 1
ATOM 1333 C C . ASP B 1 27 ? 11.234 17.125 4.539 1 85.81 27 ASP B C 1
ATOM 1335 O 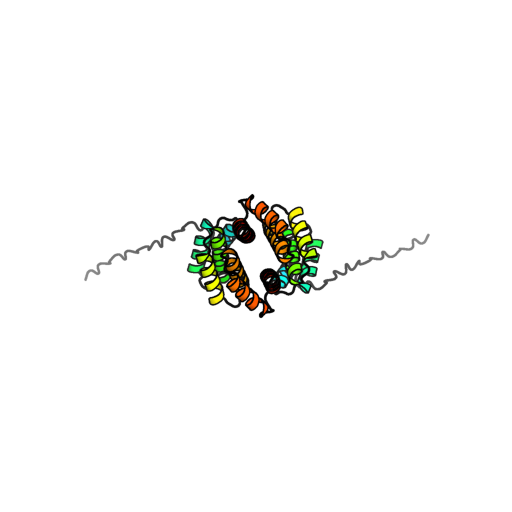O . ASP B 1 27 ? 10.516 16.75 3.609 1 85.81 27 ASP B O 1
ATOM 1339 N N . LEU B 1 28 ? 12.758 17.062 4.395 1 96.56 28 LEU B N 1
ATOM 1340 C CA . LEU B 1 28 ? 13.422 16.016 3.617 1 96.56 28 LEU B CA 1
ATOM 1341 C C . LEU B 1 28 ? 12.531 14.797 3.48 1 96.56 28 LEU B C 1
ATOM 1343 O O . LEU B 1 28 ? 12.445 14.203 2.402 1 96.56 28 LEU B O 1
ATOM 1347 N N . PHE B 1 29 ? 11.914 14.516 4.441 1 98 29 PHE B N 1
ATOM 1348 C CA . PHE B 1 29 ? 11.055 13.336 4.395 1 98 29 PHE B CA 1
ATOM 1349 C C . PHE B 1 29 ? 9.883 13.555 3.443 1 98 29 PHE B C 1
ATOM 1351 O O . PHE B 1 29 ? 9.609 12.711 2.592 1 98 29 PHE B O 1
ATOM 1358 N N . LEU B 1 30 ? 9.266 14.617 3.602 1 97.62 30 LEU B N 1
ATOM 1359 C CA . LEU B 1 30 ? 8.086 14.883 2.781 1 97.62 30 LEU B CA 1
ATOM 1360 C C . LEU B 1 30 ? 8.461 14.969 1.306 1 97.62 30 LEU B C 1
ATOM 1362 O O . LEU B 1 30 ? 7.715 14.508 0.44 1 97.62 30 LEU B O 1
ATOM 1366 N N . GLN B 1 31 ? 9.555 15.555 1.003 1 97.88 31 GLN B N 1
ATOM 1367 C CA . GLN B 1 31 ? 10.023 15.641 -0.375 1 97.88 31 GLN B CA 1
ATOM 1368 C C . GLN B 1 31 ? 10.352 14.258 -0.932 1 97.88 31 GLN B C 1
ATOM 1370 O O . GLN B 1 31 ? 10.016 13.953 -2.076 1 97.88 31 GLN B O 1
ATOM 1375 N N . GLY B 1 32 ? 11.07 13.43 -0.115 1 98.56 32 GLY B N 1
ATOM 1376 C CA . GLY B 1 32 ? 11.383 12.07 -0.53 1 98.56 32 GLY B CA 1
ATOM 1377 C C . GLY B 1 32 ? 10.148 11.219 -0.761 1 98.56 32 GLY B C 1
ATOM 1378 O O . GLY B 1 32 ? 10.039 10.531 -1.777 1 98.56 32 GLY B O 1
ATOM 1379 N N . ARG B 1 33 ? 9.172 11.305 0.127 1 98.31 33 ARG B N 1
ATOM 1380 C CA . ARG B 1 33 ? 7.914 10.578 -0.008 1 98.31 33 ARG B CA 1
ATOM 1381 C C . ARG B 1 33 ? 7.164 11.008 -1.263 1 98.31 33 ARG B C 1
ATOM 1383 O O . ARG B 1 33 ? 6.621 10.164 -1.986 1 98.31 33 ARG B O 1
ATOM 1390 N N . LYS B 1 34 ? 7.141 12.305 -1.497 1 97.38 34 LYS B N 1
ATOM 1391 C CA . LYS B 1 34 ? 6.492 12.828 -2.695 1 97.38 34 LYS B CA 1
ATOM 1392 C C . LYS B 1 34 ? 7.172 12.312 -3.959 1 97.38 34 LYS B C 1
ATOM 1394 O O . LYS B 1 34 ? 6.5 11.938 -4.922 1 97.38 34 LYS B O 1
ATOM 1399 N N . ALA B 1 35 ? 8.453 12.344 -3.967 1 97.88 35 ALA B N 1
ATOM 1400 C CA . ALA B 1 35 ? 9.211 11.852 -5.117 1 97.88 35 ALA B CA 1
ATOM 1401 C C . ALA B 1 35 ? 8.891 10.383 -5.391 1 97.88 35 ALA B C 1
ATOM 1403 O O . ALA B 1 35 ? 8.688 9.984 -6.539 1 97.88 35 ALA B O 1
ATOM 1404 N N . VAL B 1 36 ? 8.812 9.523 -4.336 1 98.5 36 VAL B N 1
ATOM 1405 C CA . VAL B 1 36 ? 8.445 8.125 -4.52 1 98.5 36 VAL B CA 1
ATOM 1406 C C . VAL B 1 36 ? 7.051 8.023 -5.129 1 98.5 36 VAL B C 1
ATOM 1408 O O . VAL B 1 36 ? 6.824 7.242 -6.055 1 98.5 36 VAL B O 1
ATOM 1411 N N . SER B 1 37 ? 6.129 8.867 -4.641 1 96.94 37 SER B N 1
ATOM 1412 C CA . SER B 1 37 ? 4.734 8.836 -5.066 1 96.94 37 SER B CA 1
ATOM 1413 C C . SER B 1 37 ? 4.594 9.273 -6.523 1 96.94 37 SER B C 1
ATOM 1415 O O . SER B 1 37 ? 3.568 9.016 -7.156 1 96.94 37 SER B O 1
ATOM 1417 N N . GLN B 1 38 ? 5.645 9.883 -7.066 1 95.88 38 GLN B N 1
ATOM 1418 C CA . GLN B 1 38 ? 5.637 10.352 -8.453 1 95.88 38 GLN B CA 1
ATOM 1419 C C . GLN B 1 38 ? 6.523 9.469 -9.328 1 95.88 38 GLN B C 1
ATOM 1421 O O . GLN B 1 38 ? 6.734 9.773 -10.508 1 95.88 38 GLN B O 1
ATOM 1426 N N . GLY B 1 39 ? 7.105 8.469 -8.734 1 96.56 39 GLY B N 1
ATOM 1427 C CA . GLY B 1 39 ? 7.938 7.543 -9.492 1 96.56 39 GLY B CA 1
ATOM 1428 C C . GLY B 1 39 ? 9.352 8.055 -9.711 1 96.56 39 GLY B C 1
ATOM 1429 O O . GLY B 1 39 ? 10.078 7.52 -10.547 1 96.56 39 GLY B O 1
ATOM 1430 N N . ARG B 1 40 ? 9.703 9.094 -9.047 1 97.44 40 ARG B N 1
ATOM 1431 C CA . ARG B 1 40 ? 11.055 9.633 -9.133 1 97.44 40 ARG B CA 1
ATOM 1432 C C . ARG B 1 40 ? 11.969 9 -8.094 1 97.44 40 ARG B C 1
ATOM 1434 O O . ARG B 1 40 ? 12.461 9.68 -7.195 1 97.44 40 ARG B O 1
ATOM 1441 N N . PHE B 1 41 ? 12.25 7.844 -8.273 1 98.5 41 PHE B N 1
ATOM 1442 C CA . PHE B 1 41 ? 12.891 6.996 -7.273 1 98.5 41 PHE B CA 1
ATOM 1443 C C . PHE B 1 41 ? 14.344 7.406 -7.062 1 98.5 41 PHE B C 1
ATOM 1445 O O . PHE B 1 41 ? 14.82 7.457 -5.93 1 98.5 41 PHE B O 1
ATOM 1452 N N . GLN B 1 42 ? 15.055 7.695 -8.156 1 98.44 42 GLN B N 1
ATOM 1453 C CA . GLN B 1 42 ? 16.469 8.078 -8.062 1 98.44 42 GLN B CA 1
ATOM 1454 C C . GLN B 1 42 ? 16.641 9.359 -7.254 1 98.44 42 GLN B C 1
ATOM 1456 O O . GLN B 1 42 ? 17.625 9.523 -6.547 1 98.44 42 GLN B O 1
ATOM 1461 N N . GLU B 1 43 ? 15.672 10.18 -7.379 1 98.31 43 GLU B N 1
ATOM 1462 C CA . GLU B 1 43 ? 15.695 11.438 -6.641 1 98.31 43 GLU B CA 1
ATOM 1463 C C . GLU B 1 43 ? 15.32 11.227 -5.18 1 98.31 43 GLU B C 1
ATOM 1465 O O . GLU B 1 43 ? 15.828 11.93 -4.297 1 98.31 43 GLU B O 1
ATOM 1470 N N . ALA B 1 44 ? 14.477 10.328 -4.898 1 98.75 44 ALA B N 1
ATOM 1471 C CA . ALA B 1 44 ? 13.852 10.156 -3.59 1 98.75 44 ALA B CA 1
ATOM 1472 C C . ALA B 1 44 ? 14.844 9.602 -2.576 1 98.75 44 ALA B C 1
ATOM 1474 O O . ALA B 1 44 ? 14.867 10.023 -1.419 1 98.75 44 ALA B O 1
ATOM 1475 N N . ILE B 1 45 ? 15.617 8.609 -2.969 1 98.88 45 ILE B N 1
ATOM 1476 C CA . ILE B 1 45 ? 16.438 7.828 -2.049 1 98.88 45 ILE B CA 1
ATOM 1477 C C . ILE B 1 45 ? 17.422 8.75 -1.318 1 98.88 45 ILE B C 1
ATOM 1479 O O . ILE B 1 45 ? 17.484 8.734 -0.087 1 98.88 45 ILE B O 1
ATOM 1483 N N . PRO B 1 46 ? 18.172 9.656 -2.037 1 98.69 46 PRO B N 1
ATOM 1484 C CA . PRO B 1 46 ? 19.078 10.539 -1.297 1 98.69 46 PRO B CA 1
ATOM 1485 C C . PRO B 1 46 ? 18.344 11.477 -0.343 1 98.69 46 PRO B C 1
ATOM 1487 O O . PRO B 1 46 ? 18.859 11.789 0.734 1 98.69 46 PRO B O 1
ATOM 1490 N N . LEU B 1 47 ? 17.172 11.914 -0.687 1 98.69 47 LEU B N 1
ATOM 1491 C CA . LEU B 1 47 ? 16.391 12.773 0.199 1 98.69 47 LEU B CA 1
ATOM 1492 C C . LEU B 1 47 ? 16.016 12.031 1.481 1 98.69 47 LEU B C 1
ATOM 1494 O O . LEU B 1 47 ? 16.188 12.57 2.58 1 98.69 47 LEU B O 1
ATOM 1498 N N . LEU B 1 48 ? 15.578 10.883 1.359 1 98.75 48 LEU B N 1
ATOM 1499 C CA . LEU B 1 48 ? 15.141 10.086 2.502 1 98.75 48 LEU B CA 1
ATOM 1500 C C . LEU B 1 48 ? 16.344 9.656 3.348 1 98.75 48 LEU B C 1
ATOM 1502 O O . LEU B 1 48 ? 16.25 9.625 4.578 1 98.75 48 LEU B O 1
ATOM 1506 N N . ARG B 1 49 ? 17.391 9.297 2.697 1 98.69 49 ARG B N 1
ATOM 1507 C CA . ARG B 1 49 ? 18.594 8.93 3.441 1 98.69 49 ARG B CA 1
ATOM 1508 C C . ARG B 1 49 ? 19.141 10.125 4.223 1 98.69 49 ARG B C 1
ATOM 1510 O O . ARG B 1 49 ? 19.594 9.969 5.355 1 98.69 49 ARG B O 1
ATOM 1517 N N . ARG B 1 50 ? 19.141 11.234 3.619 1 98.12 50 ARG B N 1
ATOM 1518 C CA . ARG B 1 50 ? 19.562 12.43 4.328 1 98.12 50 ARG B CA 1
ATOM 1519 C C . ARG B 1 50 ? 18.672 12.711 5.531 1 98.12 50 ARG B C 1
ATOM 1521 O O . ARG B 1 50 ? 19.156 13.125 6.586 1 98.12 50 ARG B O 1
ATOM 1528 N N . TYR B 1 51 ? 17.406 12.602 5.395 1 98.19 51 TYR B N 1
ATOM 1529 C CA . TYR B 1 51 ? 16.5 12.727 6.539 1 98.19 51 TYR B CA 1
ATOM 1530 C C . TYR B 1 51 ? 16.938 11.805 7.672 1 98.19 51 TYR B C 1
ATOM 1532 O O . TYR B 1 51 ? 17.016 12.227 8.828 1 98.19 51 TYR B O 1
ATOM 1540 N N . LEU B 1 52 ? 17.188 10.5 7.316 1 97.88 52 LEU B N 1
ATOM 1541 C CA . LEU B 1 52 ? 17.516 9.508 8.328 1 97.88 52 LEU B CA 1
ATOM 1542 C C . LEU B 1 52 ? 18.875 9.812 8.969 1 97.88 52 LEU B C 1
ATOM 1544 O O . LEU B 1 52 ? 19.094 9.477 10.133 1 97.88 52 LEU B O 1
ATOM 1548 N N . GLU B 1 53 ? 19.75 10.438 8.242 1 97.69 53 GLU B N 1
ATOM 1549 C CA . GLU B 1 53 ? 21.016 10.883 8.82 1 97.69 53 GLU B CA 1
ATOM 1550 C C . GLU B 1 53 ? 20.797 11.984 9.852 1 97.69 53 GLU B C 1
ATOM 1552 O O . GLU B 1 53 ? 21.422 11.984 10.914 1 97.69 53 GLU B O 1
ATOM 1557 N N . ALA B 1 54 ? 19.938 12.828 9.516 1 95.75 54 ALA B N 1
ATOM 1558 C CA . ALA B 1 54 ? 19.656 13.969 10.383 1 95.75 54 ALA B CA 1
ATOM 1559 C C . ALA B 1 54 ? 18.797 13.562 11.57 1 95.75 54 ALA B C 1
ATOM 1561 O O . ALA B 1 54 ? 18.922 14.133 12.656 1 95.75 54 ALA B O 1
ATOM 1562 N N . ALA B 1 55 ? 17.938 12.562 11.414 1 95.44 55 ALA B N 1
ATOM 1563 C CA . ALA B 1 55 ? 17 12.148 12.445 1 95.44 55 ALA B CA 1
ATOM 1564 C C . ALA B 1 55 ? 16.828 10.633 12.453 1 95.44 55 ALA B C 1
ATOM 1566 O O . ALA B 1 55 ? 15.734 10.117 12.188 1 95.44 55 ALA B O 1
ATOM 1567 N N . PRO B 1 56 ? 17.828 9.945 12.844 1 95.38 56 PRO B N 1
ATOM 1568 C CA . PRO B 1 56 ? 17.797 8.484 12.781 1 95.38 56 PRO B CA 1
ATOM 1569 C C . PRO B 1 56 ? 16.703 7.875 13.648 1 95.38 56 PRO B C 1
ATOM 1571 O O . PRO B 1 56 ? 16.219 6.77 13.367 1 95.38 56 PRO B O 1
ATOM 1574 N N . LYS B 1 57 ? 16.266 8.57 14.617 1 95.5 57 LYS B N 1
ATOM 1575 C CA . LYS B 1 57 ? 15.164 8.102 15.461 1 95.5 57 LYS B CA 1
ATOM 1576 C C . LYS B 1 57 ? 13.992 9.078 15.438 1 95.5 57 LYS B C 1
ATOM 1578 O O . LYS B 1 57 ? 13.258 9.195 16.422 1 95.5 57 LYS B O 1
ATOM 1583 N N . GLY B 1 58 ? 13.93 9.742 14.359 1 94.81 58 GLY B N 1
ATOM 1584 C CA . GLY B 1 58 ? 12.883 10.742 14.227 1 94.81 58 GLY B CA 1
ATOM 1585 C C . GLY B 1 58 ? 11.5 10.141 14.031 1 94.81 58 GLY B C 1
ATOM 1586 O O . GLY B 1 58 ? 11.367 8.93 13.828 1 94.81 58 GLY B O 1
ATOM 1587 N N . LYS B 1 59 ? 10.492 10.984 14.07 1 95.38 59 LYS B N 1
ATOM 1588 C CA . LYS B 1 59 ? 9.094 10.586 14.023 1 95.38 59 LYS B CA 1
ATOM 1589 C C . LYS B 1 59 ? 8.766 9.891 12.695 1 95.38 59 LYS B C 1
ATOM 1591 O O . LYS B 1 59 ? 7.824 9.102 12.625 1 95.38 59 LYS B O 1
ATOM 1596 N N . HIS B 1 60 ? 9.539 10.141 11.617 1 97.5 60 HIS B N 1
ATOM 1597 C CA . HIS B 1 60 ? 9.258 9.57 10.305 1 97.5 60 HIS B CA 1
ATOM 1598 C C . HIS B 1 60 ? 10.297 8.523 9.93 1 97.5 60 HIS B C 1
ATOM 1600 O O . HIS B 1 60 ? 10.383 8.117 8.766 1 97.5 60 HIS B O 1
ATOM 1606 N N . ALA B 1 61 ? 11.094 8.094 10.883 1 97.94 61 ALA B N 1
ATOM 1607 C CA . ALA B 1 61 ? 12.211 7.211 10.547 1 97.94 61 ALA B CA 1
ATOM 1608 C C . ALA B 1 61 ? 11.703 5.91 9.93 1 97.94 61 ALA B C 1
ATOM 1610 O O . ALA B 1 61 ? 12.203 5.48 8.883 1 97.94 61 ALA B O 1
ATOM 1611 N N . SER B 1 62 ? 10.758 5.266 10.562 1 98.62 62 SER B N 1
ATOM 1612 C CA . SER B 1 62 ? 10.211 4.027 10.016 1 98.62 62 SER B CA 1
ATOM 1613 C C . SER B 1 62 ? 9.602 4.254 8.641 1 98.62 62 SER B C 1
ATOM 1615 O O . SER B 1 62 ? 9.805 3.445 7.727 1 98.62 62 SER B O 1
ATOM 1617 N N . ARG B 1 63 ? 8.844 5.301 8.461 1 98.5 63 ARG B N 1
ATOM 1618 C CA . ARG B 1 63 ? 8.25 5.629 7.172 1 98.5 63 ARG B CA 1
ATOM 1619 C C . ARG B 1 63 ? 9.32 5.891 6.121 1 98.5 63 ARG B C 1
ATOM 1621 O O . ARG B 1 63 ? 9.164 5.512 4.957 1 98.5 63 ARG B O 1
ATOM 1628 N N . ALA B 1 64 ? 10.328 6.602 6.535 1 98.75 64 ALA B N 1
ATOM 1629 C CA . ALA B 1 64 ? 11.414 6.875 5.602 1 98.75 64 ALA B CA 1
ATOM 1630 C C . ALA B 1 64 ? 12.031 5.578 5.082 1 98.75 64 ALA B C 1
ATOM 1632 O O . ALA B 1 64 ? 12.281 5.438 3.883 1 98.75 64 ALA B O 1
ATOM 1633 N N . LEU B 1 65 ? 12.297 4.656 5.977 1 98.94 65 LEU B N 1
ATOM 1634 C CA . LEU B 1 65 ? 12.836 3.369 5.555 1 98.94 65 LEU B CA 1
ATOM 1635 C C . LEU B 1 65 ? 11.875 2.66 4.605 1 98.94 65 LEU B C 1
ATOM 1637 O O . LEU B 1 65 ? 12.297 2.104 3.59 1 98.94 65 LEU B O 1
ATOM 1641 N N . PHE B 1 66 ? 10.617 2.717 4.898 1 98.94 66 PHE B N 1
ATOM 1642 C CA . PHE B 1 66 ? 9.633 2.066 4.039 1 98.94 66 PHE B CA 1
ATOM 1643 C C . PHE B 1 66 ? 9.648 2.676 2.641 1 98.94 66 PHE B C 1
ATOM 1645 O O . PHE B 1 66 ? 9.609 1.952 1.642 1 98.94 66 PHE B O 1
ATOM 1652 N N . PHE B 1 67 ? 9.719 3.926 2.564 1 98.94 67 PHE B N 1
ATOM 1653 C CA . PHE B 1 67 ? 9.695 4.594 1.269 1 98.94 67 PHE B CA 1
ATOM 1654 C C . PHE B 1 67 ? 11.008 4.387 0.53 1 98.94 67 PHE B C 1
ATOM 1656 O O . PHE B 1 67 ? 11.039 4.332 -0.701 1 98.94 67 PHE B O 1
ATOM 1663 N N . ILE B 1 68 ? 12.125 4.242 1.277 1 98.94 68 ILE B N 1
ATOM 1664 C CA . ILE B 1 68 ? 13.367 3.854 0.608 1 98.94 68 ILE B CA 1
ATOM 1665 C C . ILE B 1 68 ? 13.203 2.469 -0.014 1 98.94 68 ILE B C 1
ATOM 1667 O O . ILE B 1 68 ? 13.602 2.244 -1.16 1 98.94 68 ILE B O 1
ATOM 1671 N N . GLY B 1 69 ? 12.648 1.554 0.719 1 98.94 69 GLY B N 1
ATOM 1672 C CA . GLY B 1 69 ? 12.391 0.232 0.172 1 98.94 69 GLY B CA 1
ATOM 1673 C C . GLY B 1 69 ? 11.508 0.26 -1.062 1 98.94 69 GLY B C 1
ATOM 1674 O O . GLY B 1 69 ? 11.789 -0.424 -2.049 1 98.94 69 GLY B O 1
ATOM 1675 N N . LYS B 1 70 ? 10.438 1.041 -1.021 1 98.88 70 LYS B N 1
ATOM 1676 C CA . LYS B 1 70 ? 9.562 1.206 -2.18 1 98.88 70 LYS B CA 1
ATOM 1677 C C . LYS B 1 70 ? 10.336 1.769 -3.371 1 98.88 70 LYS B C 1
ATOM 1679 O O . LYS B 1 70 ? 10.125 1.34 -4.508 1 98.88 70 LYS B O 1
ATOM 1684 N N . ALA B 1 71 ? 11.164 2.773 -3.141 1 98.88 71 ALA B N 1
ATOM 1685 C CA . ALA B 1 71 ? 11.969 3.354 -4.207 1 98.88 71 ALA B CA 1
ATOM 1686 C C . ALA B 1 71 ? 12.938 2.32 -4.785 1 98.88 71 ALA B C 1
ATOM 1688 O O . ALA B 1 71 ? 13.148 2.27 -6 1 98.88 71 ALA B O 1
ATOM 1689 N N . ASP B 1 72 ? 13.555 1.497 -3.883 1 98.94 72 ASP B N 1
ATOM 1690 C CA . ASP B 1 72 ? 14.43 0.427 -4.344 1 98.94 72 ASP B CA 1
ATOM 1691 C C . ASP B 1 72 ? 13.688 -0.541 -5.262 1 98.94 72 ASP B C 1
ATOM 1693 O O . ASP B 1 72 ? 14.219 -0.967 -6.285 1 98.94 72 ASP B O 1
ATOM 1697 N N . ILE B 1 73 ? 12.453 -0.913 -4.898 1 98.81 73 ILE B N 1
ATOM 1698 C CA . ILE B 1 73 ? 11.617 -1.731 -5.773 1 98.81 73 ILE B CA 1
ATOM 1699 C C . ILE B 1 73 ? 11.414 -1.018 -7.109 1 98.81 73 ILE B C 1
ATOM 1701 O O . ILE B 1 73 ? 11.523 -1.632 -8.172 1 98.81 73 ILE B O 1
ATOM 1705 N N . GLY B 1 74 ? 11.102 0.25 -7.066 1 98.12 74 GLY B N 1
ATOM 1706 C CA . GLY B 1 74 ? 10.906 1.039 -8.273 1 98.12 74 GLY B CA 1
ATOM 1707 C C . GLY B 1 74 ? 12.094 0.998 -9.211 1 98.12 74 GLY B C 1
ATOM 1708 O O . GLY B 1 74 ? 11.93 1.038 -10.43 1 98.12 74 GLY B O 1
ATOM 1709 N N . LEU B 1 75 ? 13.289 0.866 -8.656 1 98.25 75 LEU B N 1
ATOM 1710 C CA . LEU B 1 75 ? 14.523 0.875 -9.438 1 98.25 75 LEU B CA 1
ATOM 1711 C C . LEU B 1 75 ? 14.938 -0.544 -9.812 1 98.25 75 LEU B C 1
ATOM 1713 O O . LEU B 1 75 ? 15.961 -0.742 -10.469 1 98.25 75 LEU B O 1
ATOM 1717 N N . GLY B 1 76 ? 14.188 -1.516 -9.32 1 98.19 76 GLY B N 1
ATOM 1718 C CA . GLY B 1 76 ? 14.531 -2.902 -9.586 1 98.19 76 GLY B CA 1
ATOM 1719 C C . GLY B 1 76 ? 15.664 -3.412 -8.711 1 98.19 76 GLY B C 1
ATOM 1720 O O . GLY B 1 76 ? 16.234 -4.465 -8.984 1 98.19 76 GLY B O 1
ATOM 1721 N N . GLU B 1 77 ? 15.945 -2.672 -7.703 1 98.69 77 GLU B N 1
ATOM 1722 C CA . GLU B 1 77 ? 16.984 -3.062 -6.762 1 98.69 77 GLU B CA 1
ATOM 1723 C C . GLU B 1 77 ? 16.422 -3.918 -5.633 1 98.69 77 GLU B C 1
ATOM 1725 O O . GLU B 1 77 ? 16.375 -3.488 -4.477 1 98.69 77 GLU B O 1
ATOM 1730 N N . TYR B 1 78 ? 16.125 -5.129 -5.918 1 98.75 78 TYR B N 1
ATOM 1731 C CA . TYR B 1 78 ? 15.352 -5.984 -5.023 1 98.75 78 TYR B CA 1
ATOM 1732 C C . TYR B 1 78 ? 16.172 -6.391 -3.809 1 98.75 78 TYR B C 1
ATOM 1734 O O . TYR B 1 78 ? 15.648 -6.496 -2.699 1 98.75 78 TYR B O 1
ATOM 1742 N N . ASP B 1 79 ? 17.516 -6.586 -4.016 1 98.62 79 ASP B N 1
ATOM 1743 C CA . ASP B 1 79 ? 18.375 -6.895 -2.869 1 98.62 79 ASP B CA 1
ATOM 1744 C C . ASP B 1 79 ? 18.375 -5.746 -1.862 1 98.62 79 ASP B C 1
ATOM 1746 O O . ASP B 1 79 ? 18.266 -5.973 -0.655 1 98.62 79 ASP B O 1
ATOM 1750 N N . SER B 1 80 ? 18.516 -4.559 -2.393 1 98.88 80 SER B N 1
ATOM 1751 C CA . SER B 1 80 ? 18.5 -3.383 -1.531 1 98.88 80 SER B CA 1
ATOM 1752 C C . SER B 1 80 ? 17.156 -3.232 -0.837 1 98.88 80 SER B C 1
ATOM 1754 O O . SER B 1 80 ? 17.094 -2.895 0.347 1 98.88 80 SER B O 1
ATOM 1756 N N . ALA B 1 81 ? 16.062 -3.441 -1.576 1 98.94 81 ALA B N 1
ATOM 1757 C CA . ALA B 1 81 ? 14.719 -3.371 -0.992 1 98.94 81 ALA B CA 1
ATOM 1758 C C . ALA B 1 81 ? 14.57 -4.371 0.152 1 98.94 81 ALA B C 1
ATOM 1760 O O . ALA B 1 81 ? 14.086 -4.02 1.231 1 98.94 81 ALA B O 1
ATOM 1761 N N . GLN B 1 82 ? 15 -5.629 -0.076 1 98.94 82 GLN B N 1
ATOM 1762 C CA . GLN B 1 82 ? 14.922 -6.648 0.964 1 98.94 82 GLN B CA 1
ATOM 1763 C C . GLN B 1 82 ? 15.688 -6.219 2.213 1 98.94 82 GLN B C 1
ATOM 1765 O O . GLN B 1 82 ? 15.195 -6.379 3.332 1 98.94 82 GLN B O 1
ATOM 1770 N N . ALA B 1 83 ? 16.891 -5.688 1.964 1 98.94 83 ALA B N 1
ATOM 1771 C CA . ALA B 1 83 ? 17.734 -5.277 3.086 1 98.94 83 ALA B CA 1
ATOM 1772 C C . ALA B 1 83 ? 17.078 -4.145 3.875 1 98.94 83 ALA B C 1
ATOM 1774 O O . ALA B 1 83 ? 17.094 -4.148 5.109 1 98.94 83 ALA B O 1
ATOM 1775 N N . VAL B 1 84 ? 16.547 -3.176 3.225 1 98.94 84 VAL B N 1
ATOM 1776 C CA . VAL B 1 84 ? 15.945 -2.016 3.877 1 98.94 84 VAL B CA 1
ATOM 1777 C C . VAL B 1 84 ? 14.695 -2.443 4.652 1 98.94 84 VAL B C 1
ATOM 1779 O O . VAL B 1 84 ? 14.492 -2.02 5.793 1 98.94 84 VAL B O 1
ATOM 1782 N N . PHE B 1 85 ? 13.828 -3.244 4.078 1 98.94 85 PHE B N 1
ATOM 1783 C CA . PHE B 1 85 ? 12.641 -3.721 4.77 1 98.94 85 PHE B CA 1
ATOM 1784 C C . PHE B 1 85 ? 13.016 -4.574 5.973 1 98.94 85 PHE B C 1
ATOM 1786 O O . PHE B 1 85 ? 12.383 -4.488 7.027 1 98.94 85 PHE B O 1
ATOM 1793 N N . ALA B 1 86 ? 14.055 -5.406 5.82 1 98.88 86 ALA B N 1
ATOM 1794 C CA . ALA B 1 86 ? 14.539 -6.18 6.961 1 98.88 86 ALA B CA 1
ATOM 1795 C C . ALA B 1 86 ? 15.008 -5.262 8.086 1 98.88 86 ALA B C 1
ATOM 1797 O O . ALA B 1 86 ? 14.719 -5.504 9.258 1 98.88 86 ALA B O 1
ATOM 1798 N N . SER B 1 87 ? 15.734 -4.219 7.75 1 98.69 87 SER B N 1
ATOM 1799 C CA . SER B 1 87 ? 16.203 -3.258 8.742 1 98.69 87 SER B CA 1
ATOM 1800 C C . SER B 1 87 ? 15.031 -2.559 9.422 1 98.69 87 SER B C 1
ATOM 1802 O O . SER B 1 87 ? 15.047 -2.344 10.641 1 98.69 87 SER B O 1
ATOM 1804 N N . LEU B 1 88 ? 14.055 -2.158 8.656 1 98.88 88 LEU B N 1
ATOM 1805 C CA . LEU B 1 88 ? 12.852 -1.531 9.195 1 98.88 88 LEU B CA 1
ATOM 1806 C C . LEU B 1 88 ? 12.188 -2.434 10.227 1 98.88 88 LEU B C 1
ATOM 1808 O O . LEU B 1 88 ? 11.852 -1.984 11.32 1 98.88 88 LEU B O 1
ATOM 1812 N N . ILE B 1 89 ? 12.008 -3.691 9.891 1 98.44 89 ILE B N 1
ATOM 1813 C CA . ILE B 1 89 ? 11.352 -4.645 10.781 1 98.44 89 ILE B CA 1
ATOM 1814 C C . ILE B 1 89 ? 12.188 -4.836 12.047 1 98.44 89 ILE B C 1
ATOM 1816 O O . ILE B 1 89 ? 11.641 -4.914 13.148 1 98.44 89 ILE B O 1
ATOM 1820 N N . ARG B 1 90 ? 13.453 -4.879 11.883 1 98.5 90 ARG B N 1
ATOM 1821 C CA . ARG B 1 90 ? 14.359 -5.062 13.016 1 98.5 90 ARG B CA 1
ATOM 1822 C C . ARG B 1 90 ? 14.336 -3.846 13.938 1 98.5 90 ARG B C 1
ATOM 1824 O O . ARG B 1 90 ? 14.242 -3.984 15.156 1 98.5 90 ARG B O 1
ATOM 1831 N N . ASP B 1 91 ? 14.391 -2.676 13.414 1 98.31 91 ASP B N 1
ATOM 1832 C CA . ASP B 1 91 ? 14.648 -1.457 14.172 1 98.31 91 ASP B CA 1
ATOM 1833 C C . ASP B 1 91 ? 13.344 -0.838 14.68 1 98.31 91 ASP B C 1
ATOM 1835 O O . ASP B 1 91 ? 13.336 -0.143 15.695 1 98.31 91 ASP B O 1
ATOM 1839 N N . TRP B 1 92 ? 12.312 -1.084 14 1 98.06 92 TRP B N 1
ATOM 1840 C CA . TRP B 1 92 ? 11.023 -0.49 14.336 1 98.06 92 TRP B CA 1
ATOM 1841 C C . TRP B 1 92 ? 9.906 -1.531 14.273 1 98.06 92 TRP B C 1
ATOM 1843 O O . TRP B 1 92 ? 8.906 -1.339 13.586 1 98.06 92 TRP B O 1
ATOM 1853 N N . PRO B 1 93 ? 9.961 -2.586 15.047 1 96.5 93 PRO B N 1
ATOM 1854 C CA . PRO B 1 93 ? 9.094 -3.754 14.859 1 96.5 93 PRO B CA 1
ATOM 1855 C C . PRO B 1 93 ? 7.641 -3.477 15.234 1 96.5 93 PRO B C 1
ATOM 1857 O O . PRO B 1 93 ? 6.742 -4.199 14.797 1 96.5 93 PRO B O 1
ATOM 1860 N N . ALA B 1 94 ? 7.312 -2.424 15.953 1 94.12 94 ALA B N 1
ATOM 1861 C CA . ALA B 1 94 ? 5.961 -2.217 16.469 1 94.12 94 ALA B CA 1
ATOM 1862 C C . ALA B 1 94 ? 5.184 -1.243 15.578 1 94.12 94 ALA B C 1
ATOM 1864 O O . ALA B 1 94 ? 4.035 -0.904 15.883 1 94.12 94 ALA B O 1
ATOM 1865 N N . THR B 1 95 ? 5.773 -0.82 14.477 1 96.38 95 THR B N 1
ATOM 1866 C CA . THR B 1 95 ? 5.148 0.206 13.648 1 96.38 95 THR B CA 1
ATOM 1867 C C . THR B 1 95 ? 4.312 -0.429 12.547 1 96.38 95 THR B C 1
ATOM 1869 O O . THR B 1 95 ? 4.504 -1.599 12.203 1 96.38 95 THR B O 1
ATOM 1872 N N . LEU B 1 96 ? 3.32 0.285 11.984 1 96.19 96 LEU B N 1
ATOM 1873 C CA . LEU B 1 96 ? 2.561 -0.138 10.812 1 96.19 96 LEU B CA 1
ATOM 1874 C C . LEU B 1 96 ? 3.48 -0.346 9.609 1 96.19 96 LEU B C 1
ATOM 1876 O O . LEU B 1 96 ? 3.252 -1.242 8.797 1 96.19 96 LEU B O 1
ATOM 1880 N N . GLU B 1 97 ? 4.531 0.482 9.523 1 98.38 97 GLU B N 1
ATOM 1881 C CA . GLU B 1 97 ? 5.492 0.354 8.43 1 98.38 97 GLU B CA 1
ATOM 1882 C C . GLU B 1 97 ? 6.203 -0.996 8.477 1 98.38 97 GLU B C 1
ATOM 1884 O O . GLU B 1 97 ? 6.512 -1.578 7.434 1 98.38 97 GLU B O 1
ATOM 1889 N N . ALA B 1 98 ? 6.492 -1.434 9.695 1 97.62 98 ALA B N 1
ATOM 1890 C CA . ALA B 1 98 ? 7.121 -2.746 9.836 1 97.62 98 ALA B CA 1
ATOM 1891 C C . ALA B 1 98 ? 6.195 -3.85 9.328 1 97.62 98 ALA B C 1
ATOM 1893 O O . ALA B 1 98 ? 6.641 -4.797 8.68 1 97.62 98 ALA B O 1
ATOM 1894 N N . ARG B 1 99 ? 4.93 -3.746 9.648 1 96.5 99 ARG B N 1
ATOM 1895 C CA . ARG B 1 99 ? 3.957 -4.727 9.18 1 96.5 99 ARG B CA 1
ATOM 1896 C C . ARG B 1 99 ? 3.844 -4.688 7.656 1 96.5 99 ARG B C 1
ATOM 1898 O O . ARG B 1 99 ? 3.809 -5.738 7.008 1 96.5 99 ARG B O 1
ATOM 1905 N N . LYS B 1 100 ? 3.781 -3.529 7.09 1 98.25 100 LYS B N 1
ATOM 1906 C CA . LYS B 1 100 ? 3.766 -3.379 5.637 1 98.25 100 LYS B CA 1
ATOM 1907 C C . LYS B 1 100 ? 5.027 -3.969 5.012 1 98.25 100 LYS B C 1
ATOM 1909 O O . LYS B 1 100 ? 4.965 -4.605 3.959 1 98.25 100 LYS B O 1
ATOM 1914 N N . ALA B 1 101 ? 6.129 -3.758 5.656 1 98.56 101 ALA B N 1
ATOM 1915 C CA . ALA B 1 101 ? 7.406 -4.27 5.16 1 98.56 101 ALA B CA 1
ATOM 1916 C C . ALA B 1 101 ? 7.422 -5.793 5.156 1 98.56 101 ALA B C 1
ATOM 1918 O O . ALA B 1 101 ? 8.031 -6.41 4.277 1 98.56 101 ALA B O 1
ATOM 1919 N N . GLN B 1 102 ? 6.824 -6.41 6.156 1 98.12 102 GLN B N 1
ATOM 1920 C CA . GLN B 1 102 ? 6.734 -7.867 6.16 1 98.12 102 GLN B CA 1
ATOM 1921 C C . GLN B 1 102 ? 6.016 -8.375 4.914 1 98.12 102 GLN B C 1
ATOM 1923 O O . GLN B 1 102 ? 6.469 -9.328 4.277 1 98.12 102 GLN B O 1
ATOM 1928 N N . TYR B 1 103 ? 4.926 -7.77 4.566 1 98.5 103 TYR B N 1
ATOM 1929 C CA . TYR B 1 103 ? 4.211 -8.156 3.355 1 98.5 103 TYR B CA 1
ATOM 1930 C C . TYR B 1 103 ? 5.059 -7.902 2.115 1 98.5 103 TYR B C 1
ATOM 1932 O O . TYR B 1 103 ? 5.078 -8.719 1.191 1 98.5 103 TYR B O 1
ATOM 1940 N N . LYS B 1 104 ? 5.738 -6.789 2.088 1 98.88 104 LYS B N 1
ATOM 1941 C CA . LYS B 1 104 ? 6.582 -6.461 0.944 1 98.88 104 LYS B CA 1
ATOM 1942 C C . LYS B 1 104 ? 7.699 -7.488 0.772 1 98.88 104 LYS B C 1
ATOM 1944 O O . LYS B 1 104 ? 8.055 -7.84 -0.353 1 98.88 104 LYS B O 1
ATOM 1949 N N . LEU B 1 105 ? 8.258 -7.965 1.878 1 98.94 105 LEU B N 1
ATOM 1950 C CA . LEU B 1 105 ? 9.273 -9.008 1.786 1 98.94 105 LEU B CA 1
ATOM 1951 C C . LEU B 1 105 ? 8.688 -10.281 1.188 1 98.94 105 LEU B C 1
ATOM 1953 O O . LEU B 1 105 ? 9.352 -10.961 0.401 1 98.94 105 LEU B O 1
ATOM 1957 N N . ALA B 1 106 ? 7.484 -10.594 1.549 1 98.88 106 ALA B N 1
ATOM 1958 C CA . ALA B 1 106 ? 6.836 -11.766 0.965 1 98.88 106 ALA B CA 1
ATOM 1959 C C . ALA B 1 106 ? 6.629 -11.586 -0.537 1 98.88 106 ALA B C 1
ATOM 1961 O O . ALA B 1 106 ? 6.879 -12.508 -1.317 1 98.88 106 ALA B O 1
ATOM 1962 N N . MET B 1 107 ? 6.203 -10.43 -0.946 1 98.81 107 MET B N 1
ATOM 1963 C CA . MET B 1 107 ? 5.996 -10.156 -2.365 1 98.81 107 MET B CA 1
ATOM 1964 C C . MET B 1 107 ? 7.316 -10.203 -3.127 1 98.81 107 MET B C 1
ATOM 1966 O O . MET B 1 107 ? 7.383 -10.727 -4.238 1 98.81 107 MET B O 1
ATOM 1970 N N . LEU B 1 108 ? 8.352 -9.648 -2.516 1 98.94 108 LEU B N 1
ATOM 1971 C CA . LEU B 1 108 ? 9.672 -9.727 -3.129 1 98.94 108 LEU B CA 1
ATOM 1972 C C . LEU B 1 108 ? 10.086 -11.18 -3.336 1 98.94 108 LEU B C 1
ATOM 1974 O O . LEU B 1 108 ? 10.648 -11.523 -4.379 1 98.94 108 LEU B O 1
ATOM 1978 N N . ASP B 1 109 ? 9.82 -12.023 -2.357 1 98.81 109 ASP B N 1
ATOM 1979 C CA . ASP B 1 109 ? 10.109 -13.453 -2.494 1 98.81 109 ASP B CA 1
ATOM 1980 C C . ASP B 1 109 ? 9.359 -14.047 -3.68 1 98.81 109 ASP B C 1
ATOM 1982 O O . ASP B 1 109 ? 9.922 -14.828 -4.453 1 98.81 109 ASP B O 1
ATOM 1986 N N . ILE B 1 110 ? 8.102 -13.688 -3.822 1 98.44 110 ILE B N 1
ATOM 1987 C CA . ILE B 1 110 ? 7.289 -14.18 -4.93 1 98.44 110 ILE B CA 1
ATOM 1988 C C . ILE B 1 110 ? 7.902 -13.734 -6.258 1 98.44 110 ILE B C 1
ATOM 1990 O O . ILE B 1 110 ? 8.133 -14.547 -7.148 1 98.44 110 ILE B O 1
ATOM 1994 N N . TRP B 1 111 ? 8.211 -12.484 -6.352 1 98.12 111 TRP B N 1
ATOM 1995 C CA . TRP B 1 111 ? 8.727 -11.93 -7.598 1 98.12 111 TRP B CA 1
ATOM 1996 C C . TRP B 1 111 ? 10.055 -12.578 -7.965 1 98.12 111 TRP B C 1
ATOM 1998 O O . TRP B 1 111 ? 10.367 -12.75 -9.148 1 98.12 111 TRP B O 1
ATOM 2008 N N . LEU B 1 112 ? 10.797 -12.984 -6.973 1 97.62 112 LEU B N 1
ATOM 2009 C CA . LEU B 1 112 ? 12.117 -13.562 -7.188 1 97.62 112 LEU B CA 1
ATOM 2010 C C . LEU B 1 112 ? 12.031 -15.078 -7.309 1 97.62 112 LEU B C 1
ATOM 2012 O O . LEU B 1 112 ? 13.055 -15.758 -7.453 1 97.62 112 LEU B O 1
ATOM 2016 N N . GLY B 1 113 ? 10.82 -15.672 -7.141 1 96.31 113 GLY B N 1
ATOM 2017 C CA . GLY B 1 113 ? 10.617 -17.094 -7.344 1 96.31 113 GLY B CA 1
ATOM 2018 C C . GLY B 1 113 ? 10.836 -17.922 -6.09 1 96.31 113 GLY B C 1
ATOM 2019 O O . GLY B 1 113 ? 10.852 -19.141 -6.141 1 96.31 113 GLY B O 1
ATOM 2020 N N . ASN B 1 114 ? 11.047 -17.297 -5.059 1 97.94 114 ASN B N 1
ATOM 2021 C CA . ASN B 1 114 ? 11.211 -17.984 -3.783 1 97.94 114 ASN B CA 1
ATOM 2022 C C . ASN B 1 114 ? 9.859 -18.203 -3.1 1 97.94 114 ASN B C 1
ATOM 2024 O O . ASN B 1 114 ? 9.648 -17.75 -1.976 1 97.94 114 ASN B O 1
ATOM 2028 N N . VAL B 1 115 ? 9.047 -19.016 -3.678 1 97.81 115 VAL B N 1
ATOM 2029 C CA . VAL B 1 115 ? 7.652 -19.172 -3.285 1 97.81 115 VAL B CA 1
ATOM 2030 C C . VAL B 1 115 ? 7.57 -19.828 -1.906 1 97.81 115 VAL B C 1
ATOM 2032 O O . VAL B 1 115 ? 6.695 -19.484 -1.104 1 97.81 115 VAL B O 1
ATOM 2035 N N . ASN B 1 116 ? 8.461 -20.781 -1.625 1 98.25 116 ASN B N 1
ATOM 2036 C CA . ASN B 1 116 ? 8.453 -21.391 -0.302 1 98.25 116 ASN B CA 1
ATOM 2037 C C . ASN B 1 116 ? 8.703 -20.359 0.796 1 98.25 116 ASN B C 1
ATOM 2039 O O . ASN B 1 116 ? 8.031 -20.375 1.832 1 98.25 116 ASN B O 1
ATOM 2043 N N . ASN B 1 117 ? 9.688 -19.469 0.587 1 98.56 117 ASN B N 1
ATOM 2044 C CA . ASN B 1 117 ? 9.93 -18.391 1.54 1 98.56 117 ASN B CA 1
ATOM 2045 C C . ASN B 1 117 ? 8.727 -17.469 1.668 1 98.56 117 ASN B C 1
ATOM 2047 O O . ASN B 1 117 ? 8.383 -17.047 2.771 1 98.56 117 ASN B O 1
ATOM 2051 N N . ALA B 1 118 ? 8.133 -17.141 0.532 1 98.69 118 ALA B N 1
ATOM 2052 C CA . ALA B 1 118 ? 6.949 -16.297 0.529 1 98.69 118 ALA B CA 1
ATOM 2053 C C . ALA B 1 118 ? 5.832 -16.906 1.37 1 98.69 118 ALA B C 1
ATOM 2055 O O . ALA B 1 118 ? 5.199 -16.219 2.172 1 98.69 118 ALA B O 1
ATOM 2056 N N . ARG B 1 119 ? 5.605 -18.203 1.229 1 98.56 119 ARG B N 1
ATOM 2057 C CA . ARG B 1 119 ? 4.574 -18.891 1.997 1 98.56 119 ARG B CA 1
ATOM 2058 C C . ARG B 1 119 ? 4.844 -18.797 3.494 1 98.56 119 ARG B C 1
ATOM 2060 O O . ARG B 1 119 ? 3.93 -18.547 4.281 1 98.56 119 ARG B O 1
ATOM 2067 N N . LYS B 1 120 ? 6.082 -19.016 3.844 1 98.19 120 LYS B N 1
ATOM 2068 C CA . LYS B 1 120 ? 6.449 -18.938 5.258 1 98.19 120 LYS B CA 1
ATOM 2069 C C . LYS B 1 120 ? 6.211 -17.547 5.816 1 98.19 120 LYS B C 1
ATOM 2071 O O . LYS B 1 120 ? 5.676 -17.391 6.918 1 98.19 120 LYS B O 1
ATOM 2076 N N . ARG B 1 121 ? 6.645 -16.547 5.078 1 98.06 121 ARG B N 1
ATOM 2077 C CA . ARG B 1 121 ? 6.473 -15.172 5.535 1 98.06 121 ARG B CA 1
ATOM 2078 C C . ARG B 1 121 ? 4.992 -14.812 5.656 1 98.06 121 ARG B C 1
ATOM 2080 O O . ARG B 1 121 ? 4.574 -14.219 6.648 1 98.06 121 ARG B O 1
ATOM 2087 N N . LEU B 1 122 ? 4.223 -15.148 4.672 1 98.19 122 LEU B N 1
ATOM 2088 C CA . LEU B 1 122 ? 2.793 -14.852 4.688 1 98.19 122 LEU B CA 1
ATOM 2089 C C . LEU B 1 122 ? 2.094 -15.594 5.82 1 98.19 122 LEU B C 1
ATOM 2091 O O . LEU B 1 122 ? 1.242 -15.023 6.508 1 98.19 122 LEU B O 1
ATOM 2095 N N . ALA B 1 123 ? 2.426 -16.844 6.078 1 97.31 123 ALA B N 1
ATOM 2096 C CA . ALA B 1 123 ? 1.852 -17.625 7.176 1 97.31 123 ALA B CA 1
ATOM 2097 C C . ALA B 1 123 ? 2.162 -16.969 8.523 1 97.31 123 ALA B C 1
ATOM 2099 O O . ALA B 1 123 ? 1.307 -16.922 9.414 1 97.31 123 ALA B O 1
ATOM 2100 N N . ALA B 1 124 ? 3.396 -16.531 8.648 1 96.38 124 ALA B N 1
ATOM 2101 C CA . ALA B 1 124 ? 3.795 -15.867 9.891 1 96.38 124 ALA B CA 1
ATOM 2102 C C . ALA B 1 124 ? 2.949 -14.625 10.148 1 96.38 124 ALA B C 1
ATOM 2104 O O . ALA B 1 124 ? 2.646 -14.297 11.305 1 96.38 124 ALA B O 1
ATOM 2105 N N . MET B 1 125 ? 2.568 -13.906 9.125 1 97 125 MET B N 1
ATOM 2106 C CA . MET B 1 125 ? 1.74 -12.711 9.273 1 97 125 MET B CA 1
ATOM 2107 C C . MET B 1 125 ? 0.342 -13.078 9.758 1 97 125 MET B C 1
ATOM 2109 O O . MET B 1 125 ? -0.299 -12.297 10.469 1 97 125 MET B O 1
ATOM 2113 N N . THR B 1 126 ? -0.172 -14.211 9.406 1 94.5 126 THR B N 1
ATOM 2114 C CA . THR B 1 126 ? -1.534 -14.609 9.75 1 94.5 126 THR B CA 1
ATOM 2115 C C . THR B 1 126 ? -1.631 -14.992 11.219 1 94.5 126 THR B C 1
ATOM 2117 O O . THR B 1 126 ? -2.73 -15.078 11.773 1 94.5 126 THR B O 1
ATOM 2120 N N . SER B 1 127 ? -0.55 -15.062 11.844 1 88.06 127 SER B N 1
ATOM 2121 C CA . SER B 1 127 ? -0.537 -15.414 13.258 1 88.06 127 SER B CA 1
ATOM 2122 C C . SER B 1 127 ? -0.628 -14.164 14.133 1 88.06 127 SER B C 1
ATOM 2124 O O . SER B 1 127 ? -0.771 -14.266 15.352 1 88.06 127 SER B O 1
ATOM 2126 N N . HIS B 1 128 ? -0.565 -12.984 13.586 1 79.81 128 HIS B N 1
ATOM 2127 C CA . HIS B 1 128 ? -0.689 -11.711 14.289 1 79.81 128 HIS B CA 1
ATOM 2128 C C . HIS B 1 128 ? -1.98 -10.992 13.914 1 79.81 128 HIS B C 1
ATOM 2130 O O . HIS B 1 128 ? -1.973 -10.102 13.062 1 79.81 128 HIS B O 1
ATOM 2136 N N . PRO B 1 129 ? -2.912 -11.172 14.625 1 74.25 129 PRO B N 1
ATOM 2137 C CA . PRO B 1 129 ? -4.242 -10.758 14.172 1 74.25 129 PRO B CA 1
ATOM 2138 C C . PRO B 1 129 ? -4.434 -9.242 14.203 1 74.25 129 PRO B C 1
ATOM 2140 O O . PRO B 1 129 ? -5.371 -8.719 13.594 1 74.25 129 PRO B O 1
ATOM 2143 N N . ASP B 1 130 ? -3.443 -8.625 14.656 1 81.31 130 ASP B N 1
ATOM 2144 C CA . ASP B 1 130 ? -3.672 -7.195 14.836 1 81.31 130 ASP B CA 1
ATOM 2145 C C . ASP B 1 130 ? -3.197 -6.406 13.617 1 81.31 130 ASP B C 1
ATOM 2147 O O . ASP B 1 130 ? -3.398 -5.191 13.539 1 81.31 130 ASP B O 1
ATOM 2151 N N . SER B 1 131 ? -2.824 -7.012 12.594 1 89.38 131 SER B N 1
ATOM 2152 C CA . SER B 1 131 ? -2.328 -6.281 11.43 1 89.38 131 SER B CA 1
ATOM 2153 C C . SER B 1 131 ? -3.432 -6.07 10.398 1 89.38 131 SER B C 1
ATOM 2155 O O . SER B 1 131 ? -4.191 -6.992 10.094 1 89.38 131 SER B O 1
ATOM 2157 N N . PRO B 1 132 ? -3.523 -4.848 9.883 1 94.94 132 PRO B N 1
ATOM 2158 C CA . PRO B 1 132 ? -4.492 -4.598 8.812 1 94.94 132 PRO B CA 1
ATOM 2159 C C . PRO B 1 132 ? -4.145 -5.34 7.523 1 94.94 132 PRO B C 1
ATOM 2161 O O . PRO B 1 132 ? -4.961 -5.383 6.598 1 94.94 132 PRO B O 1
ATOM 2164 N N . LEU B 1 133 ? -2.961 -5.957 7.438 1 97.31 133 LEU B N 1
ATOM 2165 C CA . LEU B 1 133 ? -2.514 -6.602 6.207 1 97.31 133 LEU B CA 1
ATOM 2166 C C . LEU B 1 133 ? -2.736 -8.109 6.27 1 97.31 133 LEU B C 1
ATOM 2168 O O . LEU B 1 133 ? -2.562 -8.812 5.273 1 97.31 133 LEU B O 1
ATOM 2172 N N . VAL B 1 134 ? -3.199 -8.648 7.457 1 97 134 VAL B N 1
ATOM 2173 C CA . VAL B 1 134 ? -3.379 -10.078 7.641 1 97 134 VAL B CA 1
ATOM 2174 C C . VAL B 1 134 ? -4.344 -10.625 6.59 1 97 134 VAL B C 1
ATOM 2176 O O . VAL B 1 134 ? -4.082 -11.656 5.969 1 97 134 VAL B O 1
ATOM 2179 N N . PRO B 1 135 ? -5.449 -9.984 6.254 1 97.12 135 PRO B N 1
ATOM 2180 C CA . PRO B 1 135 ? -6.355 -10.523 5.238 1 97.12 135 PRO B CA 1
ATOM 2181 C C . PRO B 1 135 ? -5.703 -10.633 3.865 1 97.12 135 PRO B C 1
ATOM 2183 O O . PRO B 1 135 ? -5.906 -11.625 3.16 1 97.12 135 PRO B O 1
ATOM 2186 N N . GLU B 1 136 ? -4.906 -9.633 3.451 1 97.88 136 GLU B N 1
ATOM 2187 C CA . GLU B 1 136 ? -4.207 -9.719 2.174 1 97.88 136 GLU B CA 1
ATOM 2188 C C . GLU B 1 136 ? -3.168 -10.836 2.188 1 97.88 136 GLU B C 1
ATOM 2190 O O . GLU B 1 136 ? -3.016 -11.562 1.202 1 97.88 136 GLU B O 1
ATOM 2195 N N . ALA B 1 137 ? -2.416 -10.914 3.322 1 98.19 137 ALA B N 1
ATOM 2196 C CA . ALA B 1 137 ? -1.433 -11.992 3.457 1 98.19 137 ALA B CA 1
ATOM 2197 C C . ALA B 1 137 ? -2.1 -13.359 3.359 1 98.19 137 ALA B C 1
ATOM 2199 O O . ALA B 1 137 ? -1.59 -14.258 2.686 1 98.19 137 ALA B O 1
ATOM 2200 N N . ALA B 1 138 ? -3.217 -13.5 4.035 1 97.56 138 ALA B N 1
ATOM 2201 C CA . ALA B 1 138 ? -3.953 -14.758 4.02 1 97.56 138 ALA B CA 1
ATOM 2202 C C . ALA B 1 138 ? -4.457 -15.086 2.617 1 97.56 138 ALA B C 1
ATOM 2204 O O . ALA B 1 138 ? -4.406 -16.234 2.186 1 97.56 138 ALA B O 1
ATOM 2205 N N . ALA B 1 139 ? -4.973 -14.086 1.908 1 98 139 ALA B N 1
ATOM 2206 C CA . ALA B 1 139 ? -5.469 -14.305 0.55 1 98 139 ALA B CA 1
ATOM 2207 C C . ALA B 1 139 ? -4.344 -14.742 -0.38 1 98 139 ALA B C 1
ATOM 2209 O O . ALA B 1 139 ? -4.512 -15.672 -1.176 1 98 139 ALA B O 1
ATOM 2210 N N . MET B 1 140 ? -3.219 -14.086 -0.274 1 98.25 140 MET B N 1
ATOM 2211 C CA . MET B 1 140 ? -2.082 -14.438 -1.119 1 98.25 140 MET B CA 1
ATOM 2212 C C . MET B 1 140 ? -1.567 -15.836 -0.783 1 98.25 140 MET B C 1
ATOM 2214 O O . MET B 1 140 ? -1.204 -16.594 -1.678 1 98.25 140 MET B O 1
ATOM 2218 N N . LEU B 1 141 ? -1.528 -16.109 0.52 1 98.25 141 LEU B N 1
ATOM 2219 C CA . LEU B 1 141 ? -1.101 -17.422 0.955 1 98.25 141 LEU B CA 1
ATOM 2220 C C . LEU B 1 141 ? -2.004 -18.516 0.372 1 98.25 141 LEU B C 1
ATOM 2222 O O . LEU B 1 141 ? -1.521 -19.547 -0.099 1 98.25 141 LEU B O 1
ATOM 2226 N N . ARG B 1 142 ? -3.287 -18.297 0.371 1 97.62 142 ARG B N 1
ATOM 2227 C CA . ARG B 1 142 ? -4.234 -19.25 -0.198 1 97.62 142 ARG B CA 1
ATOM 2228 C C . ARG B 1 142 ? -3.977 -19.453 -1.687 1 97.62 142 ARG B C 1
ATOM 2230 O O . ARG B 1 142 ? -4.051 -20.578 -2.186 1 97.62 142 ARG B O 1
ATOM 2237 N N . TYR B 1 143 ? -3.684 -18.406 -2.295 1 96.94 143 TYR B N 1
ATOM 2238 C CA . TYR B 1 143 ? -3.398 -18.5 -3.723 1 96.94 143 TYR B CA 1
ATOM 2239 C C . TYR B 1 143 ? -2.145 -19.328 -3.98 1 96.94 143 TYR B C 1
ATOM 2241 O O . TYR B 1 143 ? -2.098 -20.125 -4.926 1 96.94 143 TYR B O 1
ATOM 2249 N N . LEU B 1 144 ? -1.144 -19.156 -3.145 1 96.81 144 LEU B N 1
ATOM 2250 C CA . LEU B 1 144 ? 0.122 -19.844 -3.344 1 96.81 144 LEU B CA 1
ATOM 2251 C C . LEU B 1 144 ? -0.009 -21.328 -2.99 1 96.81 144 LEU B C 1
ATOM 2253 O O . LEU B 1 144 ? 0.823 -22.141 -3.395 1 96.81 144 LEU B O 1
ATOM 2257 N N . GLU B 1 145 ? -0.967 -21.672 -2.25 1 91.56 145 GLU B N 1
ATOM 2258 C CA . GLU B 1 145 ? -1.15 -23.047 -1.806 1 91.56 145 GLU B CA 1
ATOM 2259 C C . GLU B 1 145 ? -1.948 -23.844 -2.826 1 91.56 145 GLU B C 1
ATOM 2261 O O . GLU B 1 145 ? -2.012 -25.078 -2.74 1 91.56 145 GLU B O 1
ATOM 2266 N N . LYS B 1 146 ? -2.428 -23.391 -3.896 1 77.44 146 LYS B N 1
ATOM 2267 C CA . LYS B 1 146 ? -3.127 -24.125 -4.953 1 77.44 146 LYS B CA 1
ATOM 2268 C C . LYS B 1 146 ? -2.141 -24.734 -5.938 1 77.44 146 LYS B C 1
ATOM 2270 O O . LYS B 1 146 ? -1.046 -24.203 -6.145 1 77.44 146 LYS B O 1
#

Foldseek 3Di:
DDPPPPPPPPPPPPPPPVVVPCCPCPPLQVVLLVCLVVLNLVVNLVSLVVNCVVCVPDPCNLVSLLSNLSSCVSVVNLVVSLVSLVVSCVVPVVDLSNLVSLLVNLVSCVVVPVLVVSLVSLVVSCVDPPHPCNVVSVVVNVVSVD/DPPPPPPDPPPPPPPPPVVVPCCPCPPLQVVLLVCLVVLNLVVNLVSLVVNCVVCVPDPCNLVSLLSNLSSCVSVVNLVVSLVSLVVSCVVPVVDLSNLVSLLVNLVSCVVVPVLVVSLVSLVVSCVDPPHPCNVVSVVVNVVSVD